Protein AF-A0A8H7VA69-F1 (afdb_monomer_lite)

Organism: NCBI:txid64648

pLDDT: mean 74.56, std 23.2, range [22.09, 97.62]

Radius of gyration: 21.51 Å; chains: 1; bounding box: 48×47×59 Å

Structure (mmCIF, N/CA/C/O backbone):
data_AF-A0A8H7VA69-F1
#
_entry.id   AF-A0A8H7VA69-F1
#
loop_
_atom_site.group_PDB
_atom_site.id
_atom_site.type_symbol
_atom_site.label_atom_id
_atom_site.label_alt_id
_atom_site.label_comp_id
_atom_site.label_asym_id
_atom_site.label_entity_id
_atom_site.label_seq_id
_atom_site.pdbx_PDB_ins_code
_atom_site.Cartn_x
_atom_site.Cartn_y
_atom_site.Cartn_z
_atom_site.occupancy
_atom_site.B_iso_or_equiv
_atom_site.auth_seq_id
_atom_site.auth_comp_id
_atom_site.auth_asym_id
_atom_site.auth_atom_id
_atom_site.pdbx_PDB_model_num
ATOM 1 N N . MET A 1 1 ? 12.636 18.489 -2.244 1.00 35.75 1 MET A N 1
ATOM 2 C CA . MET A 1 1 ? 11.435 18.017 -1.530 1.00 35.75 1 MET A CA 1
ATOM 3 C C . MET A 1 1 ? 11.942 17.249 -0.324 1.00 35.75 1 MET A C 1
ATOM 5 O O . MET A 1 1 ? 12.710 16.315 -0.514 1.00 35.75 1 MET A O 1
ATOM 9 N N . GLN A 1 2 ? 11.686 17.744 0.883 1.00 32.19 2 GLN A N 1
ATOM 10 C CA . GLN A 1 2 ? 12.145 17.130 2.131 1.00 32.19 2 GLN A CA 1
ATOM 11 C C . GLN A 1 2 ? 10.937 16.390 2.712 1.00 32.19 2 GLN A C 1
ATOM 13 O O . GLN A 1 2 ?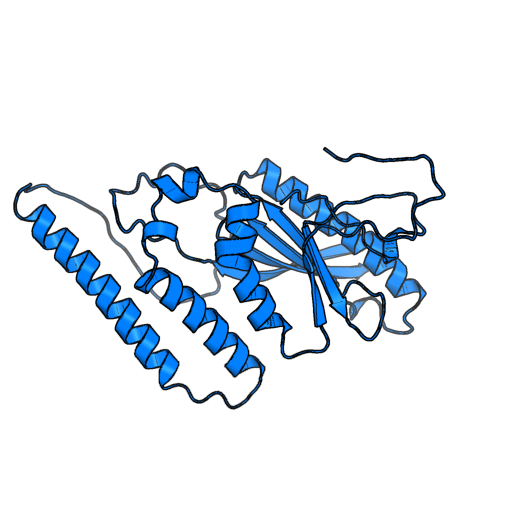 9.896 17.010 2.868 1.00 32.19 2 GLN A O 1
ATOM 18 N N . MET A 1 3 ? 11.049 15.079 2.924 1.00 42.88 3 MET A N 1
ATOM 19 C CA . MET A 1 3 ? 9.941 14.220 3.365 1.00 42.88 3 MET A CA 1
ATOM 20 C C . MET A 1 3 ? 10.167 13.838 4.834 1.00 42.88 3 MET A C 1
ATOM 22 O O . MET A 1 3 ? 11.178 13.208 5.156 1.00 42.88 3 MET A O 1
ATOM 26 N N . GLY A 1 4 ? 9.270 14.243 5.736 1.00 47.62 4 GLY A N 1
ATOM 27 C CA . GLY A 1 4 ? 9.241 13.829 7.142 1.00 47.62 4 GLY A CA 1
ATOM 28 C C . GLY A 1 4 ? 8.107 12.833 7.420 1.00 47.62 4 GLY A C 1
ATOM 29 O O . GLY A 1 4 ? 7.079 12.850 6.762 1.00 47.62 4 GLY A O 1
ATOM 30 N N . GLY A 1 5 ? 8.268 11.934 8.398 1.00 44.31 5 GLY A N 1
ATOM 31 C CA . GLY A 1 5 ? 7.261 10.894 8.697 1.00 44.31 5 GLY A CA 1
ATOM 32 C C . GLY A 1 5 ? 5.973 11.387 9.394 1.00 44.31 5 GLY A C 1
ATOM 33 O O . GLY A 1 5 ? 6.012 12.383 10.116 1.00 44.31 5 GLY A O 1
ATOM 34 N N . THR A 1 6 ? 4.849 10.660 9.240 1.00 53.97 6 THR A N 1
ATOM 35 C CA . THR A 1 6 ? 3.507 11.034 9.779 1.00 53.97 6 THR A CA 1
ATOM 36 C C . THR A 1 6 ? 3.097 10.294 11.052 1.00 53.97 6 THR A C 1
ATOM 38 O O . THR A 1 6 ? 3.357 9.108 11.164 1.00 53.97 6 THR A O 1
ATOM 41 N N . VAL A 1 7 ? 2.378 10.927 11.988 1.00 64.12 7 VAL A N 1
ATOM 42 C CA . VAL A 1 7 ? 1.881 10.244 13.209 1.00 64.12 7 VAL A CA 1
ATOM 43 C C . VAL A 1 7 ? 0.381 9.929 13.106 1.00 64.12 7 VAL A C 1
ATOM 45 O O . VAL A 1 7 ? -0.379 10.833 12.778 1.00 64.12 7 VAL A O 1
ATOM 48 N N . PRO A 1 8 ? -0.085 8.692 13.372 1.00 61.75 8 PRO A N 1
ATOM 49 C CA . PRO A 1 8 ? -1.515 8.363 13.405 1.00 61.75 8 PRO A CA 1
ATOM 50 C C . PRO A 1 8 ? -2.305 9.153 14.463 1.00 61.75 8 PRO A C 1
ATOM 52 O O . PRO A 1 8 ? -1.872 9.271 15.612 1.00 61.75 8 PRO A O 1
ATOM 55 N N . ASN A 1 9 ? -3.512 9.621 14.120 1.00 67.44 9 ASN A N 1
ATOM 56 C CA . ASN A 1 9 ? -4.343 10.449 15.016 1.00 67.44 9 ASN A CA 1
ATOM 57 C C . ASN A 1 9 ? -4.737 9.695 16.288 1.00 67.44 9 ASN A C 1
ATOM 59 O O . ASN A 1 9 ? -4.784 10.261 17.382 1.00 67.44 9 ASN A O 1
ATOM 63 N N . SER A 1 10 ? -5.002 8.396 16.147 1.00 65.62 10 SER A N 1
ATOM 64 C CA . SER A 1 10 ? -5.418 7.525 17.245 1.00 65.62 10 SER A CA 1
ATOM 65 C C . SER A 1 10 ? -4.377 7.385 18.349 1.00 65.62 10 SER A C 1
ATOM 67 O O . SER A 1 10 ? -4.703 6.919 19.438 1.00 65.62 10 SER A O 1
ATOM 69 N N . LEU A 1 11 ? -3.125 7.740 18.055 1.00 66.00 11 LEU A N 1
ATOM 70 C CA . LEU A 1 11 ? -2.008 7.641 18.982 1.00 66.00 11 LEU A CA 1
ATOM 71 C C . LEU A 1 11 ? -1.731 8.948 19.709 1.00 66.00 11 LEU A C 1
ATOM 73 O O . LEU A 1 11 ? -0.900 8.942 20.602 1.00 66.00 11 LEU A O 1
ATOM 77 N N . SER A 1 12 ? -2.450 10.029 19.408 1.00 67.81 12 SER A N 1
ATOM 78 C CA . SER A 1 12 ? -2.280 11.322 20.085 1.00 67.81 12 SER A CA 1
ATOM 79 C C . SER A 1 12 ? -2.460 11.255 21.609 1.00 67.81 12 SER A C 1
ATOM 81 O O . SER A 1 12 ? -1.849 12.037 22.329 1.00 67.81 12 SER A O 1
ATOM 83 N N . SER A 1 13 ? -3.257 10.306 22.112 1.00 69.88 13 SER A N 1
ATOM 84 C CA . SER A 1 13 ? -3.468 10.079 23.551 1.00 69.88 13 SER A CA 1
ATOM 85 C C . SER A 1 13 ? -2.432 9.152 24.195 1.00 69.88 13 SER A C 1
ATOM 87 O O . SER A 1 13 ? -2.306 9.112 25.418 1.00 69.88 13 SER A O 1
ATOM 89 N N . SER A 1 14 ? -1.686 8.399 23.388 1.00 65.00 14 SER A N 1
ATOM 90 C CA . SER A 1 14 ? -0.533 7.629 23.842 1.00 65.00 14 SER A CA 1
ATOM 91 C C . SER A 1 14 ? 0.712 8.495 23.676 1.00 65.00 14 SER A C 1
ATOM 93 O O . SER A 1 14 ? 0.865 9.151 22.657 1.00 65.00 14 SER A O 1
ATOM 95 N N . ASN A 1 15 ? 1.663 8.484 24.607 1.00 73.50 15 ASN A N 1
ATOM 96 C CA . ASN A 1 15 ? 2.951 9.179 24.415 1.00 73.50 15 ASN A CA 1
ATOM 97 C C . ASN A 1 15 ? 3.840 8.510 23.332 1.00 73.50 15 ASN A C 1
ATOM 99 O O . ASN A 1 15 ? 5.063 8.524 23.421 1.00 73.50 15 ASN A O 1
ATOM 103 N N . ILE A 1 16 ? 3.232 7.861 22.337 1.00 75.50 16 ILE A N 1
ATOM 104 C CA . ILE A 1 16 ? 3.870 7.103 21.271 1.00 75.50 16 ILE A CA 1
ATOM 105 C C . ILE A 1 16 ? 3.774 7.940 20.000 1.00 75.50 16 ILE A C 1
ATOM 107 O O . ILE A 1 16 ? 2.724 8.023 19.366 1.00 75.50 16 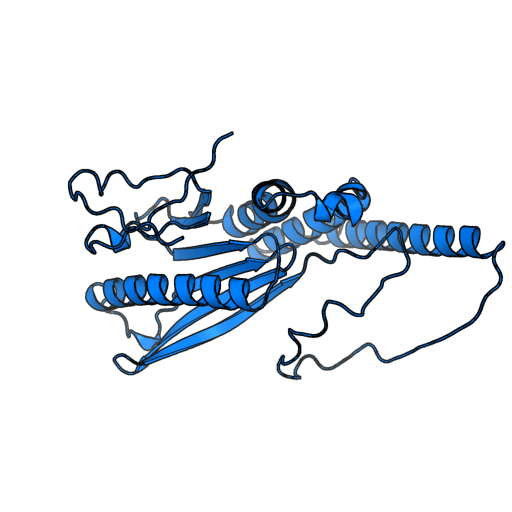ILE A O 1
ATOM 111 N N . GLN A 1 17 ? 4.894 8.540 19.615 1.00 73.81 17 GLN A N 1
ATOM 112 C CA . GLN A 1 17 ? 5.046 9.171 18.310 1.00 73.81 17 GLN A CA 1
ATOM 113 C C . GLN A 1 17 ? 5.620 8.133 17.351 1.00 73.81 17 GLN A C 1
ATOM 115 O O . GLN A 1 17 ? 6.796 7.791 17.424 1.00 73.81 17 GLN A O 1
ATOM 120 N N . ALA A 1 18 ? 4.783 7.600 16.468 1.00 77.75 18 ALA A N 1
ATOM 121 C CA . ALA A 1 18 ? 5.219 6.644 15.462 1.00 77.75 18 ALA A CA 1
ATOM 122 C C . ALA A 1 18 ? 5.025 7.230 14.074 1.00 77.75 18 ALA A C 1
ATOM 124 O O . ALA A 1 18 ? 3.916 7.620 13.727 1.00 77.75 18 ALA A O 1
ATOM 125 N N . LYS A 1 19 ? 6.112 7.295 13.306 1.00 82.25 19 LYS A N 1
ATOM 126 C CA . LYS A 1 19 ? 6.129 7.831 11.946 1.00 82.25 19 LYS A CA 1
ATOM 127 C C . LYS A 1 19 ? 5.728 6.759 10.935 1.00 82.25 19 LYS A C 1
ATOM 129 O O . LYS A 1 19 ? 6.372 5.721 10.924 1.00 82.25 19 LYS A O 1
ATOM 134 N N . MET A 1 20 ? 4.740 7.034 10.091 1.00 85.00 20 MET A N 1
ATOM 135 C CA . MET A 1 20 ? 4.275 6.196 8.985 1.00 85.00 20 MET A CA 1
ATOM 136 C C . MET A 1 20 ? 4.583 6.864 7.642 1.00 85.00 20 MET A C 1
ATOM 138 O O . MET A 1 20 ? 4.563 8.099 7.548 1.00 85.00 20 MET A O 1
ATOM 142 N N . ASP A 1 21 ? 4.802 6.053 6.606 1.00 88.69 21 ASP A N 1
ATOM 143 C CA . ASP A 1 21 ? 5.070 6.526 5.241 1.00 88.69 21 ASP A CA 1
ATOM 144 C C . ASP A 1 21 ? 3.811 6.952 4.488 1.00 88.69 21 ASP A C 1
ATOM 146 O O . ASP A 1 21 ? 3.816 7.942 3.755 1.00 88.69 21 ASP A O 1
ATOM 150 N N . LEU A 1 22 ? 2.726 6.200 4.672 1.00 90.50 22 LEU A N 1
ATOM 151 C CA . LEU A 1 22 ? 1.428 6.497 4.081 1.00 90.50 22 LEU A CA 1
ATOM 152 C C . LEU A 1 22 ? 0.319 6.143 5.074 1.00 90.50 22 LEU A C 1
ATOM 154 O O . LEU A 1 22 ? 0.257 5.030 5.610 1.00 90.50 22 LEU A O 1
ATOM 158 N N . ARG A 1 23 ? -0.584 7.101 5.286 1.00 89.00 23 ARG A N 1
ATOM 159 C CA . ARG A 1 23 ? -1.832 6.908 6.027 1.00 89.00 23 ARG A CA 1
ATOM 160 C C . ARG A 1 23 ? -3.007 6.937 5.064 1.00 89.00 23 ARG A C 1
ATOM 162 O O . ARG A 1 23 ? -3.081 7.800 4.192 1.00 89.00 23 ARG A O 1
ATOM 169 N N . ILE A 1 24 ? -3.930 6.005 5.257 1.00 90.25 24 ILE A N 1
ATOM 170 C CA . ILE A 1 24 ? -5.184 5.943 4.509 1.00 90.25 24 ILE A CA 1
ATOM 171 C C . ILE A 1 24 ? -6.289 6.382 5.460 1.00 90.25 24 ILE A C 1
ATOM 173 O O . ILE A 1 24 ? -6.537 5.726 6.469 1.00 90.25 24 ILE A O 1
ATOM 177 N N . THR A 1 25 ? -6.918 7.511 5.160 1.00 90.69 25 THR A N 1
ATOM 178 C CA . THR A 1 25 ? -7.917 8.177 6.011 1.00 90.69 25 THR A CA 1
ATOM 179 C C . THR A 1 25 ? -9.228 8.352 5.249 1.00 90.69 25 THR A C 1
ATOM 181 O O . THR A 1 25 ? -9.290 8.026 4.071 1.00 90.69 25 THR A O 1
ATOM 184 N N . THR A 1 26 ? -10.292 8.837 5.890 1.00 87.19 26 THR A N 1
ATOM 185 C CA . THR A 1 26 ? -11.487 9.334 5.179 1.00 87.19 26 THR A CA 1
ATOM 186 C C . THR A 1 26 ? -11.630 10.819 5.425 1.00 87.19 26 THR A C 1
ATOM 188 O O . THR A 1 26 ? -11.307 11.317 6.502 1.00 87.19 26 THR A O 1
ATOM 191 N N . SER A 1 27 ? -12.191 11.512 4.446 1.00 83.75 27 SER A N 1
ATOM 192 C CA . SER A 1 27 ? -12.607 12.902 4.587 1.00 83.75 27 SER A CA 1
ATOM 193 C C . SER A 1 27 ? -13.732 13.092 5.617 1.00 83.75 27 SER A C 1
ATOM 195 O O . SER A 1 27 ? -13.914 14.189 6.139 1.00 83.75 27 SER A O 1
ATOM 197 N N . THR A 1 28 ? -14.475 12.030 5.953 1.00 85.62 28 THR A N 1
ATOM 198 C CA . THR A 1 28 ? -15.643 12.096 6.854 1.00 85.62 28 THR A CA 1
ATOM 199 C C . THR A 1 28 ? -15.310 11.992 8.341 1.00 85.62 28 THR A C 1
ATOM 201 O O . THR A 1 28 ? -16.116 12.383 9.184 1.00 85.62 28 THR A O 1
ATOM 204 N N . ALA A 1 29 ? -14.140 11.461 8.688 1.00 80.44 29 ALA A N 1
ATOM 205 C CA . ALA A 1 29 ? -13.748 11.184 10.061 1.00 80.44 29 ALA A CA 1
ATOM 206 C C . ALA A 1 29 ? -12.219 11.176 10.187 1.00 80.44 29 ALA A C 1
ATOM 208 O O . ALA A 1 29 ? -11.539 10.623 9.324 1.00 80.44 29 ALA A O 1
ATOM 209 N N . PRO A 1 30 ? -11.653 11.693 11.293 1.00 76.25 30 PRO A N 1
ATOM 210 C CA . PRO A 1 30 ? -10.207 11.736 11.523 1.00 76.25 30 PRO A CA 1
ATOM 211 C C . PRO A 1 30 ? -9.637 10.361 11.928 1.00 76.25 30 PRO A C 1
ATOM 213 O O . PRO A 1 30 ? -8.830 10.266 12.854 1.00 76.25 30 PRO A O 1
ATOM 216 N N . ILE A 1 31 ? -10.084 9.296 11.263 1.00 82.19 31 ILE A N 1
ATOM 217 C CA . ILE A 1 31 ? -9.788 7.897 11.556 1.00 82.19 31 ILE A CA 1
ATOM 218 C C . ILE A 1 31 ? -8.857 7.333 10.475 1.00 82.19 31 ILE A C 1
ATOM 220 O O . ILE A 1 31 ? -9.108 7.474 9.280 1.00 82.19 31 ILE A O 1
ATOM 224 N N . ASP A 1 32 ? -7.794 6.659 10.915 1.00 85.12 32 ASP A N 1
ATOM 225 C CA . ASP A 1 32 ? -6.831 5.977 10.046 1.00 85.12 32 ASP A CA 1
ATOM 226 C C . ASP A 1 32 ? -7.316 4.562 9.676 1.00 85.12 32 ASP A C 1
ATOM 228 O O . ASP A 1 32 ? -7.224 3.638 10.480 1.00 85.12 32 ASP A O 1
ATOM 232 N N . PHE A 1 33 ? -7.815 4.329 8.464 1.00 87.81 33 PHE A N 1
ATOM 233 C CA . PHE A 1 33 ? -8.222 2.975 8.063 1.00 87.81 33 PHE A CA 1
ATOM 234 C C . PHE A 1 33 ? -7.051 2.020 7.982 1.00 87.81 33 PHE A C 1
ATOM 236 O O . PHE A 1 33 ? -7.153 0.899 8.470 1.00 87.81 33 PHE A O 1
ATOM 243 N N . ALA A 1 34 ? -5.962 2.458 7.355 1.00 91.06 34 ALA A N 1
ATOM 244 C CA . ALA A 1 34 ? -4.808 1.616 7.109 1.00 91.06 34 ALA A CA 1
ATOM 245 C C . ALA A 1 34 ? -3.510 2.352 7.411 1.00 91.06 34 ALA A C 1
ATOM 247 O O . ALA A 1 34 ? -3.383 3.566 7.226 1.00 91.06 34 ALA A O 1
ATOM 248 N N . MET A 1 35 ? -2.535 1.560 7.832 1.00 89.81 35 MET A N 1
ATOM 249 C CA . MET A 1 35 ? -1.165 1.982 8.067 1.00 89.81 35 MET A CA 1
ATOM 250 C C . MET A 1 35 ? -0.274 1.322 7.025 1.00 89.81 35 MET A C 1
ATOM 252 O O . MET A 1 35 ? -0.415 0.122 6.765 1.00 89.81 35 MET A O 1
ATOM 256 N N . THR A 1 36 ? 0.630 2.106 6.442 1.00 93.50 36 THR A N 1
ATOM 257 C CA . THR A 1 36 ? 1.539 1.627 5.402 1.00 93.50 36 THR A CA 1
ATOM 258 C C . THR A 1 36 ? 2.985 1.950 5.746 1.00 93.50 36 THR A C 1
ATOM 260 O O . THR A 1 36 ? 3.293 3.097 6.072 1.00 93.50 36 THR A O 1
ATOM 263 N N . GLU A 1 37 ? 3.859 0.951 5.642 1.00 93.88 37 GLU A N 1
ATOM 264 C CA . GLU A 1 37 ? 5.315 1.127 5.697 1.00 93.88 37 GLU A CA 1
ATOM 265 C C . GLU A 1 37 ? 5.928 0.829 4.338 1.00 93.88 37 GLU A C 1
ATOM 267 O O . GLU A 1 37 ? 5.479 -0.068 3.610 1.00 93.88 37 GLU A O 1
ATOM 272 N N . PHE A 1 38 ? 6.978 1.577 4.036 1.00 93.69 38 PHE A N 1
ATOM 273 C CA . PHE A 1 38 ? 7.748 1.465 2.825 1.00 93.69 38 PHE A CA 1
ATOM 274 C C . PHE A 1 38 ? 9.196 1.113 3.164 1.00 93.69 38 PHE A C 1
ATOM 276 O O . PHE A 1 38 ? 9.795 1.645 4.091 1.00 93.69 38 PHE A O 1
ATOM 283 N N . ALA A 1 39 ? 9.788 0.240 2.362 1.00 91.94 39 ALA A N 1
ATOM 284 C CA . ALA A 1 39 ? 11.223 0.062 2.318 1.00 91.94 39 ALA A CA 1
ATOM 285 C C . ALA A 1 39 ? 11.678 -0.064 0.870 1.00 91.94 39 ALA A C 1
ATOM 287 O O . ALA A 1 39 ? 11.027 -0.699 0.039 1.00 91.94 39 ALA A O 1
ATOM 288 N N . LYS A 1 40 ? 12.847 0.494 0.565 1.00 90.75 40 LYS A N 1
ATOM 289 C CA . LYS A 1 40 ? 13.495 0.299 -0.737 1.00 90.75 40 LYS A CA 1
ATOM 290 C C . LYS A 1 40 ? 13.866 -1.171 -0.979 1.00 90.75 40 LYS A C 1
ATOM 292 O O . LYS A 1 40 ? 13.666 -1.689 -2.074 1.00 90.75 40 LYS A O 1
ATOM 297 N N . GLU A 1 41 ? 14.452 -1.825 0.024 1.00 84.94 41 GLU A N 1
ATOM 298 C CA . GLU A 1 41 ? 15.072 -3.146 -0.114 1.00 84.94 41 GLU A CA 1
ATOM 299 C C . GLU A 1 41 ? 14.415 -4.182 0.793 1.00 84.94 41 GLU A C 1
ATOM 301 O O . GLU A 1 41 ? 14.237 -3.965 1.992 1.00 84.94 41 GLU A O 1
ATOM 306 N N . CYS A 1 42 ? 14.117 -5.351 0.224 1.00 85.31 42 CYS A N 1
ATOM 307 C CA . CYS A 1 42 ? 13.580 -6.490 0.956 1.00 85.31 42 CYS A CA 1
ATOM 308 C C . CYS A 1 42 ? 14.709 -7.280 1.634 1.00 85.31 42 CYS A C 1
ATOM 310 O O . CYS A 1 42 ? 15.119 -8.339 1.164 1.00 85.31 42 CYS A O 1
ATOM 312 N N . THR A 1 43 ? 15.238 -6.756 2.742 1.00 89.25 43 THR A N 1
ATOM 313 C CA . THR A 1 43 ? 16.023 -7.584 3.669 1.00 89.25 43 THR A CA 1
ATOM 314 C C . THR A 1 43 ? 15.086 -8.231 4.682 1.00 89.25 43 THR A C 1
ATOM 316 O O . THR A 1 43 ? 14.096 -7.621 5.087 1.00 89.25 43 THR A O 1
ATOM 319 N N . ALA A 1 44 ? 15.397 -9.449 5.134 1.00 90.25 44 ALA A N 1
ATOM 320 C CA . ALA A 1 44 ? 14.576 -10.131 6.136 1.00 90.25 44 ALA A CA 1
ATOM 321 C C . ALA A 1 44 ? 14.434 -9.290 7.417 1.00 90.25 44 ALA A C 1
ATOM 323 O O . ALA A 1 44 ? 13.330 -9.128 7.929 1.00 90.25 44 ALA A O 1
ATOM 324 N N . SER A 1 45 ? 15.534 -8.693 7.894 1.00 91.69 45 SER A N 1
ATOM 325 C CA . SER A 1 45 ? 15.526 -7.836 9.086 1.00 91.69 45 SER A CA 1
ATOM 326 C C . SER A 1 45 ? 14.582 -6.640 8.923 1.00 91.69 45 SER A C 1
ATOM 328 O O . SER A 1 45 ? 13.664 -6.473 9.724 1.00 91.69 45 SER A O 1
ATOM 330 N N . LYS A 1 46 ? 14.733 -5.864 7.838 1.00 89.94 46 LYS A N 1
ATOM 331 C CA . LYS A 1 46 ? 13.872 -4.703 7.560 1.00 89.94 46 LYS A CA 1
ATOM 332 C C . LYS A 1 46 ? 12.410 -5.118 7.392 1.00 89.94 46 LYS A C 1
ATOM 334 O O . LYS A 1 46 ? 11.535 -4.514 8.000 1.00 89.94 46 LYS A O 1
ATOM 339 N N . TYR A 1 47 ? 12.156 -6.212 6.668 1.00 91.75 47 TYR A N 1
ATOM 340 C CA . TYR A 1 47 ? 10.817 -6.774 6.508 1.00 91.75 47 TYR A CA 1
ATOM 341 C C . TYR A 1 47 ? 10.148 -7.063 7.859 1.00 91.75 47 TYR A C 1
ATOM 343 O O . TYR A 1 47 ? 9.009 -6.653 8.085 1.00 91.75 47 TYR A O 1
ATOM 351 N N . TYR A 1 48 ? 10.831 -7.757 8.773 1.00 94.19 48 TYR A N 1
ATOM 352 C CA . TYR A 1 48 ? 10.249 -8.097 10.071 1.00 94.19 48 TYR A CA 1
ATOM 353 C C . TYR A 1 48 ? 10.111 -6.886 10.994 1.00 94.19 48 TYR A C 1
ATOM 355 O O . TYR A 1 48 ? 9.111 -6.808 11.706 1.00 94.19 48 TYR A O 1
ATOM 363 N N . LEU A 1 49 ? 11.054 -5.941 10.967 1.00 93.06 49 LEU A N 1
ATOM 364 C CA . LEU A 1 49 ? 10.980 -4.714 11.764 1.00 93.06 49 LEU A CA 1
ATOM 365 C C . LEU A 1 49 ? 9.810 -3.824 11.333 1.00 93.06 49 LEU A C 1
ATOM 367 O O . LEU A 1 49 ? 8.993 -3.448 12.174 1.00 93.06 49 LEU A O 1
ATOM 371 N N . ASP A 1 50 ? 9.655 -3.572 10.034 1.00 93.00 50 ASP A N 1
ATOM 372 C CA . ASP A 1 50 ? 8.556 -2.747 9.515 1.00 93.00 50 ASP A CA 1
ATOM 373 C C . ASP A 1 50 ? 7.203 -3.430 9.734 1.00 93.00 50 ASP A C 1
ATOM 375 O O . ASP A 1 50 ? 6.224 -2.804 10.146 1.00 93.00 50 ASP A O 1
ATOM 379 N N . LYS A 1 51 ? 7.152 -4.755 9.558 1.00 95.12 51 LYS A N 1
ATOM 380 C CA . LYS A 1 51 ? 5.956 -5.542 9.867 1.00 95.12 51 LYS A CA 1
ATOM 381 C C . LYS A 1 51 ? 5.613 -5.490 11.354 1.00 95.12 51 LYS A C 1
ATOM 383 O O . LYS A 1 51 ? 4.444 -5.334 11.699 1.00 95.12 51 LYS A O 1
ATOM 388 N N . LEU A 1 52 ? 6.600 -5.612 12.242 1.00 95.06 52 LEU A N 1
ATOM 389 C CA . LEU A 1 52 ? 6.393 -5.504 13.686 1.00 95.06 52 LEU A CA 1
ATOM 390 C C . LEU A 1 52 ? 5.854 -4.118 14.051 1.00 95.06 52 LEU A C 1
ATOM 392 O O . LEU A 1 52 ? 4.868 -4.028 14.784 1.00 95.06 52 LEU A O 1
ATOM 396 N N . LYS A 1 53 ? 6.440 -3.056 13.493 1.00 92.31 53 LYS A N 1
ATOM 397 C CA . LYS A 1 53 ? 5.975 -1.676 13.658 1.00 92.31 53 LYS A CA 1
ATOM 398 C C . LYS A 1 53 ? 4.511 -1.528 13.230 1.00 92.31 53 LYS A C 1
ATOM 400 O O . LYS A 1 53 ? 3.688 -1.118 14.049 1.00 92.31 53 LYS A O 1
ATOM 405 N N . LEU A 1 54 ? 4.150 -1.969 12.020 1.00 93.56 54 LEU A N 1
ATOM 406 C CA . LEU A 1 54 ? 2.762 -1.972 11.529 1.00 93.56 54 LEU A CA 1
ATOM 407 C C . LEU A 1 54 ? 1.798 -2.690 12.481 1.00 93.56 54 LEU A C 1
ATOM 409 O O . LEU A 1 54 ? 0.716 -2.182 12.787 1.00 93.56 54 LEU A O 1
ATOM 413 N N . VAL A 1 55 ? 2.192 -3.869 12.968 1.00 95.69 55 VAL A N 1
ATOM 414 C CA . VAL A 1 55 ? 1.376 -4.694 13.868 1.00 95.69 55 VAL A CA 1
ATOM 415 C C . VAL A 1 55 ? 1.173 -4.021 15.220 1.00 95.69 55 VAL A C 1
ATOM 417 O O . VAL A 1 55 ? 0.053 -4.016 15.731 1.00 95.69 55 VAL A O 1
ATOM 420 N N . LEU A 1 56 ? 2.224 -3.445 15.807 1.00 93.88 56 LEU A N 1
ATOM 421 C CA . LE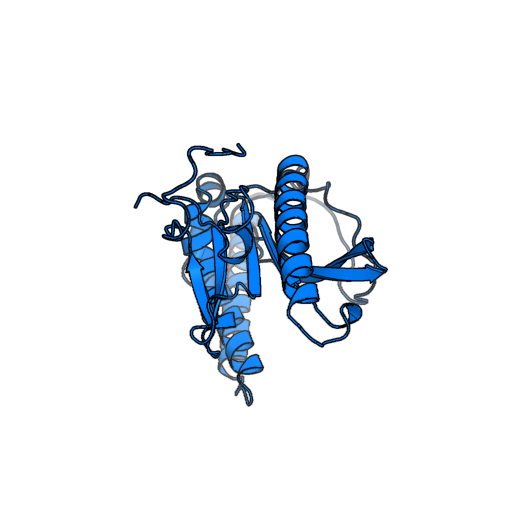U A 1 56 ? 2.138 -2.763 17.099 1.00 93.88 56 LEU A CA 1
ATOM 422 C C . LEU A 1 56 ? 1.219 -1.542 17.023 1.00 93.88 56 LEU A C 1
ATOM 424 O O . LEU A 1 56 ? 0.334 -1.390 17.867 1.00 93.88 56 LEU A O 1
ATOM 428 N N . LEU A 1 57 ? 1.370 -0.716 15.989 1.00 90.69 57 LEU A N 1
ATOM 429 C CA . LEU A 1 57 ? 0.553 0.486 15.810 1.00 90.69 57 LEU A CA 1
ATOM 430 C C . LEU A 1 57 ? -0.905 0.143 15.523 1.00 90.69 57 LEU A C 1
ATOM 432 O O . LEU A 1 57 ? -1.816 0.719 16.117 1.00 90.69 57 LEU A O 1
ATOM 436 N N . SER A 1 58 ? -1.139 -0.880 14.712 1.00 91.81 58 SER A N 1
ATOM 437 C CA . SER A 1 58 ? -2.494 -1.333 14.407 1.00 91.81 58 SER A CA 1
ATOM 438 C C . SER A 1 58 ? -3.162 -2.024 15.583 1.00 91.81 58 SER A C 1
ATOM 440 O O . SER A 1 58 ? -4.370 -1.901 15.762 1.00 91.81 58 SER A O 1
ATOM 442 N N . LYS A 1 59 ? -2.395 -2.698 16.446 1.00 94.06 59 LYS A N 1
ATOM 443 C CA . LYS A 1 59 ? -2.897 -3.219 17.720 1.00 94.06 59 LYS A CA 1
ATOM 444 C C . LYS A 1 59 ? -3.340 -2.081 18.632 1.00 94.06 59 LYS A C 1
ATOM 446 O O . LYS A 1 59 ? -4.395 -2.190 19.257 1.00 94.06 59 LYS A O 1
ATOM 451 N N . LEU A 1 60 ? -2.554 -1.010 18.741 1.00 90.88 60 LEU A N 1
ATOM 452 C CA . LEU A 1 60 ? -2.952 0.175 19.506 1.00 90.88 60 LEU A CA 1
ATOM 453 C C . LEU A 1 60 ? -4.235 0.781 18.925 1.00 90.88 60 LEU A C 1
ATOM 455 O O . LEU A 1 60 ? -5.170 1.055 19.679 1.00 90.88 60 LEU A O 1
ATOM 459 N N . HIS A 1 61 ? -4.322 0.883 17.595 1.00 88.00 61 HIS A N 1
ATOM 460 C CA . HIS A 1 61 ? -5.500 1.429 16.933 1.00 88.00 61 HIS A CA 1
ATOM 461 C C . HIS A 1 61 ? -6.756 0.575 17.157 1.00 88.00 61 HIS A C 1
ATOM 463 O O . HIS A 1 61 ? -7.782 1.080 17.610 1.00 88.00 61 HIS A O 1
ATOM 469 N N . LEU A 1 62 ? -6.644 -0.739 16.952 1.00 91.44 62 LEU A N 1
ATOM 470 C CA . LEU A 1 62 ? -7.709 -1.711 17.189 1.00 91.44 62 LEU A CA 1
ATOM 471 C C . LEU A 1 62 ? -8.212 -1.667 18.636 1.00 91.44 62 LEU A C 1
ATOM 473 O O . LEU A 1 62 ? -9.415 -1.682 18.870 1.00 91.44 62 LEU A O 1
ATOM 477 N N . ASN A 1 63 ? -7.309 -1.574 19.615 1.00 91.56 63 ASN A N 1
ATOM 478 C CA . ASN A 1 63 ? -7.699 -1.460 21.023 1.00 91.56 63 ASN A CA 1
ATOM 479 C C . ASN A 1 63 ? -8.448 -0.167 21.333 1.00 91.56 63 ASN A C 1
ATOM 481 O O . ASN A 1 63 ? -9.327 -0.171 22.193 1.00 91.56 63 ASN A O 1
ATOM 485 N N . SER A 1 64 ? -8.091 0.931 20.666 1.00 87.88 64 SER A N 1
ATOM 486 C CA . SER A 1 64 ? -8.848 2.176 20.760 1.00 87.88 64 SER A CA 1
ATOM 487 C C . SER A 1 64 ? -10.259 1.974 20.199 1.00 87.88 64 SER A C 1
ATOM 489 O O . SER A 1 64 ? -11.244 2.199 20.897 1.00 87.88 64 SER A O 1
ATOM 491 N N . TRP A 1 65 ? -10.378 1.414 18.992 1.00 87.50 65 TRP A N 1
ATOM 492 C CA . TRP A 1 65 ? -11.669 1.181 18.339 1.00 87.50 65 TRP A CA 1
ATOM 493 C C . TRP A 1 65 ? -12.587 0.244 19.108 1.00 87.50 65 TRP A C 1
ATOM 495 O O . TRP A 1 65 ? -13.762 0.548 19.263 1.00 87.50 65 TRP A O 1
ATOM 505 N N . VAL A 1 66 ? -12.065 -0.862 19.635 1.00 90.69 66 VAL A N 1
ATOM 506 C CA . VAL A 1 66 ? -12.854 -1.835 20.407 1.00 90.69 66 VAL A CA 1
ATOM 507 C C . VAL A 1 66 ? -13.524 -1.197 21.629 1.00 90.69 66 VAL A C 1
ATOM 509 O O . VAL A 1 66 ? -14.588 -1.646 22.040 1.00 90.69 66 VAL A O 1
ATOM 512 N N . LYS A 1 67 ? -12.945 -0.135 22.204 1.00 89.25 67 LYS A N 1
ATOM 513 C CA . LYS A 1 67 ? -13.564 0.596 23.322 1.00 89.25 67 LYS A CA 1
ATOM 514 C C . LYS A 1 67 ? -14.709 1.507 22.880 1.00 89.25 67 LYS A C 1
ATOM 516 O O . LYS A 1 67 ? -15.608 1.767 23.673 1.00 89.25 67 LYS A O 1
ATOM 521 N N . HIS A 1 68 ? -14.654 2.022 21.653 1.00 86.62 68 HIS A N 1
ATOM 522 C CA . HIS A 1 68 ? -15.590 3.030 21.148 1.00 86.62 68 HIS A CA 1
ATOM 523 C C . HIS A 1 68 ? -16.696 2.441 20.265 1.00 86.62 68 HIS A C 1
ATOM 525 O O . HIS A 1 68 ? -17.805 2.972 20.222 1.00 86.62 68 HIS A O 1
ATOM 531 N N . LEU A 1 69 ? -16.418 1.340 19.570 1.00 85.62 69 LEU A N 1
ATOM 532 C CA . LEU A 1 69 ? -17.365 0.675 18.688 1.00 85.62 69 LEU A CA 1
ATOM 533 C C . LEU A 1 69 ? -18.200 -0.334 19.482 1.00 85.62 69 LEU A C 1
ATOM 535 O O . LEU A 1 69 ? -17.667 -1.227 20.129 1.00 85.62 69 LEU A O 1
ATOM 539 N N . LYS A 1 70 ? -19.529 -0.255 19.355 1.00 89.06 70 LYS A N 1
ATOM 540 C CA . LYS A 1 70 ? -20.476 -1.250 19.907 1.00 89.06 70 LYS A CA 1
ATOM 541 C C . LYS A 1 70 ? -20.528 -2.560 19.099 1.00 89.06 70 LYS A C 1
ATOM 543 O O . LYS A 1 70 ? -21.458 -3.344 19.252 1.00 89.06 70 LYS A O 1
ATOM 548 N N . SER A 1 71 ? -19.580 -2.763 18.187 1.00 89.25 71 SER A N 1
ATOM 549 C CA . SER A 1 71 ? -19.520 -3.939 17.313 1.00 89.25 71 SER A CA 1
ATOM 550 C C . SER A 1 71 ? -18.764 -5.080 17.986 1.00 89.25 71 SER A C 1
ATOM 552 O O . SER A 1 71 ? -17.913 -4.833 18.839 1.00 89.25 71 SER A O 1
ATOM 554 N N . ASP A 1 72 ? -19.035 -6.323 17.576 1.00 92.56 72 ASP A N 1
ATOM 555 C CA . ASP A 1 72 ? -18.222 -7.469 17.996 1.00 92.56 72 ASP A CA 1
ATOM 556 C C . ASP A 1 72 ? -16.750 -7.224 17.602 1.00 92.56 72 ASP A C 1
ATOM 558 O O . ASP A 1 72 ? -16.448 -7.093 16.413 1.00 92.56 72 ASP A O 1
ATOM 562 N N . PRO A 1 73 ? -15.806 -7.188 18.559 1.00 90.38 73 PRO A N 1
ATOM 563 C CA . PRO A 1 73 ? -14.388 -6.988 18.275 1.00 90.38 73 PRO A CA 1
ATOM 564 C C . PRO A 1 73 ? -13.809 -7.955 17.233 1.00 90.38 73 PRO A C 1
ATOM 566 O O . PRO A 1 73 ? -12.836 -7.621 16.555 1.00 90.38 73 PRO A O 1
ATOM 569 N N . LYS A 1 74 ? -14.401 -9.148 17.085 1.00 91.12 74 LYS A N 1
ATOM 570 C CA . LYS A 1 74 ? -13.966 -10.165 16.119 1.00 91.12 74 LYS A CA 1
ATOM 571 C C . LYS A 1 74 ? -14.333 -9.846 14.676 1.00 91.12 74 LYS A C 1
ATOM 573 O O . LYS A 1 74 ? -13.801 -10.511 13.786 1.00 91.12 74 LYS A O 1
ATOM 578 N N . THR A 1 75 ? -15.209 -8.879 14.411 1.00 93.56 75 THR A N 1
ATOM 579 C CA . THR A 1 75 ? -15.549 -8.458 13.041 1.00 93.56 75 THR A CA 1
ATOM 580 C C . THR A 1 75 ? -14.643 -7.334 12.547 1.00 93.56 75 THR A C 1
ATOM 582 O O . THR A 1 75 ? -14.477 -7.170 11.341 1.00 93.56 75 THR A O 1
ATOM 585 N N . ILE A 1 76 ? -13.982 -6.616 13.459 1.00 93.00 76 ILE A N 1
ATOM 586 C CA . ILE A 1 76 ? -13.082 -5.517 13.115 1.00 93.00 76 ILE A CA 1
ATOM 587 C C . ILE A 1 76 ? -11.816 -6.072 12.444 1.00 93.00 76 ILE A C 1
ATOM 589 O O . ILE A 1 76 ? -11.212 -7.056 12.892 1.00 93.00 76 ILE A O 1
ATOM 593 N N . ARG A 1 77 ? -11.418 -5.439 11.339 1.00 94.75 77 ARG A N 1
ATOM 594 C CA . ARG A 1 77 ? -10.197 -5.726 10.579 1.00 94.75 77 ARG A CA 1
ATOM 595 C C . ARG A 1 77 ? -9.418 -4.428 10.441 1.00 94.75 77 ARG A C 1
ATOM 597 O O . ARG A 1 77 ? -9.967 -3.470 9.908 1.00 94.75 77 ARG A O 1
ATOM 604 N N . ILE A 1 78 ? -8.166 -4.400 10.898 1.00 94.56 78 ILE A N 1
ATOM 605 C CA . ILE A 1 78 ? -7.278 -3.257 10.645 1.00 94.56 78 ILE A CA 1
ATOM 606 C C . ILE A 1 78 ? -6.342 -3.616 9.491 1.00 94.56 78 ILE A C 1
ATOM 608 O O . ILE A 1 78 ? -5.458 -4.454 9.695 1.00 94.56 78 ILE A O 1
ATOM 612 N N . PRO A 1 79 ? -6.540 -3.063 8.285 1.00 95.50 79 PRO A N 1
ATOM 613 C CA . PRO A 1 79 ? -5.645 -3.302 7.164 1.00 95.50 79 PRO A CA 1
ATOM 614 C C . PRO A 1 79 ? -4.245 -2.728 7.425 1.00 95.50 79 PRO A C 1
ATOM 616 O O . PRO A 1 79 ? -4.082 -1.621 7.937 1.00 95.50 79 PRO A O 1
ATOM 619 N N . LEU A 1 80 ? -3.234 -3.507 7.046 1.00 94.94 80 LEU A N 1
ATOM 620 C CA . LEU A 1 80 ? -1.819 -3.140 7.059 1.00 94.94 80 LEU A CA 1
ATOM 621 C C . LEU A 1 80 ? -1.295 -3.295 5.643 1.00 94.94 80 LEU A C 1
ATOM 623 O O . LEU A 1 80 ? -1.598 -4.292 4.983 1.00 94.94 80 LEU A O 1
ATOM 627 N N . ILE A 1 81 ? -0.463 -2.366 5.205 1.00 95.62 81 ILE A N 1
ATOM 628 C CA . ILE A 1 81 ? 0.159 -2.447 3.892 1.00 95.62 81 ILE A CA 1
ATOM 629 C C . ILE A 1 81 ? 1.666 -2.347 4.078 1.00 95.62 81 ILE A C 1
ATOM 631 O O . ILE A 1 81 ? 2.170 -1.449 4.743 1.00 95.62 81 ILE A O 1
ATOM 635 N N . GLN A 1 82 ? 2.398 -3.307 3.533 1.00 95.81 82 GLN A N 1
ATOM 636 C CA . GLN A 1 82 ? 3.851 -3.320 3.610 1.00 95.81 82 GLN A CA 1
ATOM 637 C C . GLN A 1 82 ? 4.420 -3.365 2.206 1.00 95.81 82 GLN A C 1
ATOM 639 O O . GLN A 1 82 ? 4.153 -4.316 1.472 1.00 95.81 82 GLN A O 1
ATOM 644 N N . ILE A 1 83 ? 5.208 -2.357 1.853 1.00 94.88 83 ILE A N 1
ATOM 645 C CA . ILE A 1 83 ? 5.794 -2.231 0.525 1.00 94.88 83 ILE A CA 1
ATOM 646 C C . ILE A 1 83 ? 7.309 -2.346 0.632 1.00 94.88 83 ILE A C 1
ATOM 648 O O . ILE A 1 83 ? 7.940 -1.599 1.368 1.00 94.88 83 ILE A O 1
ATOM 652 N N . MET A 1 84 ? 7.890 -3.277 -0.117 1.00 93.25 84 MET A N 1
ATOM 653 C CA . MET A 1 84 ? 9.321 -3.557 -0.158 1.00 93.25 84 MET A CA 1
ATOM 654 C C . MET A 1 84 ? 9.782 -3.509 -1.621 1.00 93.25 84 MET A C 1
ATOM 656 O O . MET A 1 84 ? 9.699 -4.497 -2.351 1.00 93.25 84 MET A O 1
ATOM 660 N N . GLY A 1 85 ? 10.232 -2.344 -2.081 1.00 93.19 85 GLY A N 1
ATOM 661 C CA . GLY A 1 85 ? 10.605 -2.115 -3.475 1.00 93.19 85 GLY A CA 1
ATOM 662 C C . GLY A 1 85 ? 9.407 -2.274 -4.414 1.00 93.19 85 GLY A C 1
ATOM 663 O O . GLY A 1 85 ? 8.563 -1.386 -4.499 1.00 93.19 85 GLY A O 1
ATOM 664 N N . PHE A 1 86 ? 9.338 -3.400 -5.126 1.00 90.12 86 PHE A N 1
ATOM 665 C CA . PHE A 1 86 ? 8.259 -3.731 -6.066 1.00 90.12 86 PHE A CA 1
ATOM 666 C C . PHE A 1 86 ? 7.234 -4.740 -5.529 1.00 90.12 86 PHE A C 1
ATOM 668 O O . PHE A 1 86 ? 6.273 -5.070 -6.230 1.00 90.12 86 PHE A O 1
ATOM 675 N N . ASP A 1 87 ? 7.406 -5.181 -4.285 1.00 90.44 87 ASP A N 1
ATOM 676 C CA . ASP A 1 87 ? 6.479 -6.071 -3.598 1.00 90.44 87 ASP A CA 1
ATOM 677 C C . ASP A 1 87 ? 5.590 -5.276 -2.651 1.00 90.44 87 ASP A C 1
ATOM 679 O O . ASP A 1 87 ? 6.084 -4.577 -1.774 1.00 90.44 87 ASP A O 1
ATOM 683 N N . CYS A 1 88 ? 4.277 -5.417 -2.777 1.00 92.50 88 CYS A N 1
ATOM 684 C CA . CYS A 1 88 ? 3.315 -4.899 -1.814 1.00 92.50 88 CYS A CA 1
ATOM 685 C C . CYS A 1 88 ? 2.532 -6.058 -1.208 1.00 92.50 88 CYS A C 1
ATOM 687 O O . CYS A 1 88 ? 1.958 -6.889 -1.909 1.00 92.50 88 CYS A O 1
ATOM 689 N N . HIS A 1 89 ? 2.499 -6.119 0.116 1.00 93.56 89 HIS A N 1
ATOM 690 C CA . HIS A 1 89 ? 1.731 -7.085 0.877 1.00 93.56 89 HIS A CA 1
ATOM 691 C C . HIS A 1 89 ? 0.582 -6.386 1.584 1.00 93.56 89 HIS A C 1
ATOM 693 O O . HIS A 1 89 ? 0.800 -5.502 2.412 1.00 93.56 89 HIS A O 1
ATOM 699 N N . VAL A 1 90 ? -0.636 -6.844 1.303 1.00 93.62 90 VAL A N 1
ATOM 700 C CA . VAL A 1 90 ? -1.833 -6.414 2.019 1.00 93.62 90 VAL A CA 1
ATOM 701 C C . VAL A 1 90 ? -2.118 -7.442 3.100 1.00 93.62 90 VAL A C 1
ATOM 703 O O . VAL A 1 90 ? -2.320 -8.631 2.834 1.00 93.62 90 VAL A O 1
ATOM 706 N N . LEU A 1 91 ? -2.106 -6.983 4.341 1.00 96.44 91 LEU A N 1
ATOM 707 C CA . LEU A 1 91 ? -2.366 -7.774 5.531 1.00 96.44 91 LEU A CA 1
ATOM 708 C C . LEU A 1 91 ? -3.559 -7.170 6.272 1.00 96.44 91 LEU A C 1
ATOM 710 O O . LEU A 1 91 ? -3.966 -6.037 6.028 1.00 96.44 91 LEU A O 1
ATOM 714 N N . HIS A 1 92 ? -4.086 -7.899 7.243 1.00 96.31 92 HIS A N 1
ATOM 715 C CA . HIS A 1 92 ? -4.958 -7.315 8.255 1.00 96.31 92 HIS A CA 1
ATOM 716 C C . HIS A 1 92 ? -4.668 -7.892 9.639 1.00 96.31 92 HIS A C 1
ATOM 718 O O . HIS A 1 92 ? -4.293 -9.058 9.788 1.00 96.31 92 HIS A O 1
ATOM 724 N N . LEU A 1 93 ? -4.833 -7.051 10.655 1.00 96.94 93 LEU A N 1
ATOM 725 C CA . LEU A 1 93 ? -4.785 -7.436 12.056 1.00 96.94 93 LEU A CA 1
ATOM 726 C C . LEU A 1 93 ? -6.205 -7.676 12.567 1.00 96.94 93 LEU A C 1
ATOM 728 O O . LEU A 1 93 ? -7.099 -6.849 12.362 1.00 96.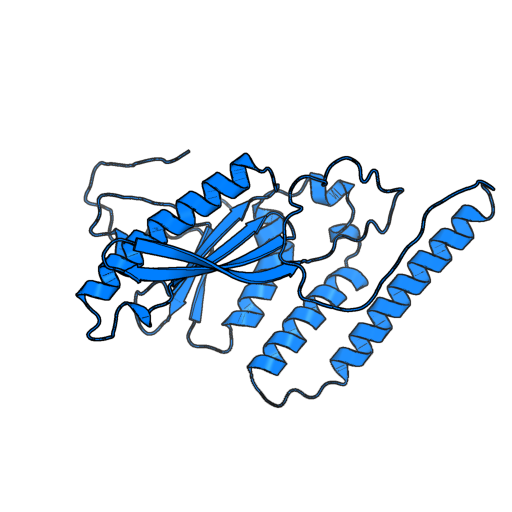94 93 LEU A O 1
ATOM 732 N N . VAL A 1 94 ? -6.396 -8.796 13.261 1.00 96.00 94 VAL A N 1
ATOM 733 C CA . VAL A 1 94 ? -7.694 -9.206 13.806 1.00 96.00 94 VAL A CA 1
ATOM 734 C C . VAL A 1 94 ? -7.572 -9.595 15.278 1.00 96.00 94 VAL A C 1
ATOM 736 O O . VAL A 1 94 ? -6.560 -10.172 15.685 1.00 96.00 94 VAL A O 1
ATOM 739 N N . LEU A 1 95 ? -8.600 -9.303 16.083 1.00 96.44 95 LEU A N 1
ATOM 740 C CA . LEU A 1 95 ? -8.709 -9.802 17.458 1.00 96.44 95 LEU A CA 1
ATOM 741 C C . LEU A 1 95 ? -9.429 -11.156 17.446 1.00 96.44 95 LEU A C 1
ATOM 743 O O . LEU A 1 95 ? -10.612 -11.225 17.125 1.00 96.44 95 LEU A O 1
ATOM 747 N N . ILE A 1 96 ? -8.731 -12.235 17.804 1.00 96.38 96 ILE A N 1
ATOM 748 C CA . ILE A 1 96 ? -9.312 -13.591 17.819 1.00 96.38 96 ILE A CA 1
ATOM 749 C C . ILE A 1 96 ? -9.935 -13.903 19.184 1.00 96.38 96 ILE A C 1
ATOM 751 O O . ILE A 1 96 ? -11.022 -14.480 19.275 1.00 96.38 96 ILE A O 1
ATOM 755 N N . LYS A 1 97 ? -9.253 -13.498 20.259 1.00 94.88 97 LYS A N 1
ATOM 756 C CA . LYS A 1 97 ? -9.695 -13.600 21.659 1.00 94.88 97 LYS A CA 1
ATOM 757 C C . LYS A 1 97 ? -9.227 -12.358 22.418 1.00 94.88 97 LYS A C 1
ATOM 759 O O . LYS A 1 97 ? -8.341 -11.661 21.920 1.00 94.88 97 LYS A O 1
ATOM 764 N N . PRO A 1 98 ? -9.756 -12.069 23.621 1.00 93.12 98 PRO A N 1
ATOM 765 C CA . PRO A 1 98 ? -9.237 -10.982 24.442 1.00 93.12 98 PRO A CA 1
ATOM 766 C C . PRO A 1 98 ? -7.707 -11.040 24.540 1.00 93.12 98 PRO A C 1
ATOM 768 O O . PRO A 1 98 ? -7.142 -12.050 24.950 1.00 93.12 98 PRO A O 1
ATOM 771 N N . ARG A 1 99 ? -7.046 -9.951 24.124 1.00 92.56 99 ARG A N 1
ATOM 772 C CA . ARG A 1 99 ? -5.578 -9.790 24.082 1.00 92.56 99 ARG A CA 1
ATOM 773 C C . ARG A 1 99 ? -4.816 -10.711 23.112 1.00 92.56 99 ARG A C 1
ATOM 775 O O . ARG A 1 99 ? -3.593 -10.609 23.059 1.00 92.56 99 ARG A O 1
ATOM 782 N N . GLN A 1 100 ? -5.496 -11.535 22.316 1.00 96.56 100 GLN A N 1
ATOM 783 C CA . GLN A 1 100 ? -4.881 -12.405 21.315 1.00 96.56 100 GLN A CA 1
ATOM 784 C C . GLN A 1 100 ? -5.192 -11.908 19.902 1.00 96.56 100 GLN A C 1
ATOM 786 O O . GLN A 1 100 ? -6.351 -11.859 19.483 1.00 96.56 100 GLN A O 1
ATOM 791 N N . TYR A 1 101 ? -4.136 -11.583 19.162 1.00 97.44 101 TYR A N 1
ATOM 792 C CA . TYR A 1 101 ? -4.216 -11.002 17.826 1.00 97.44 101 TYR A CA 1
ATOM 793 C C . TYR A 1 101 ? -3.647 -11.960 16.793 1.00 97.44 101 TYR A C 1
ATOM 795 O O . TYR A 1 101 ? -2.748 -12.743 17.098 1.00 97.44 101 TYR A O 1
ATOM 803 N N . MET A 1 102 ? -4.144 -11.856 15.568 1.00 97.12 102 MET A N 1
ATOM 804 C CA . MET A 1 102 ? -3.616 -12.587 14.426 1.00 97.12 102 MET A CA 1
ATOM 805 C C . MET A 1 102 ? -3.394 -11.622 13.269 1.00 97.12 102 MET A C 1
ATOM 807 O O . MET A 1 102 ? -4.232 -10.764 12.994 1.00 97.12 102 MET A O 1
ATOM 811 N N . VAL A 1 103 ? -2.247 -11.765 12.611 1.00 97.62 103 VAL A N 1
ATOM 812 C CA . VAL A 1 103 ? -1.950 -11.085 11.351 1.00 97.62 103 VAL A CA 1
ATOM 813 C C . VAL A 1 103 ? -2.224 -12.080 10.246 1.00 97.62 103 VAL A C 1
ATOM 815 O O . VAL A 1 103 ? -1.634 -13.158 10.230 1.00 97.62 103 VAL A O 1
ATOM 818 N N . VAL A 1 104 ? -3.105 -11.721 9.329 1.00 96.31 104 VAL A N 1
ATOM 819 C CA . VAL A 1 104 ? -3.452 -12.570 8.193 1.00 96.31 104 VAL A CA 1
ATOM 820 C C . VAL A 1 104 ? -3.033 -11.856 6.914 1.00 96.31 104 VAL A C 1
ATOM 822 O O . VAL A 1 104 ? -3.229 -10.649 6.766 1.00 96.31 104 VAL A O 1
ATOM 825 N N . LYS A 1 105 ? -2.394 -12.598 6.007 1.00 94.00 105 LYS A N 1
ATOM 826 C CA . LYS A 1 105 ? -2.059 -12.108 4.670 1.00 94.00 105 LYS A CA 1
ATOM 827 C C . LYS A 1 105 ? -3.307 -12.205 3.803 1.00 94.00 105 LYS A C 1
ATOM 829 O O . LYS A 1 105 ? -3.881 -13.281 3.693 1.00 94.00 105 LYS A O 1
ATOM 834 N N . VAL A 1 106 ? -3.711 -11.084 3.217 1.00 92.25 106 VAL A N 1
ATOM 835 C CA . VAL A 1 106 ? -4.905 -10.989 2.370 1.00 92.25 106 VAL A CA 1
ATOM 836 C C . VAL A 1 106 ? -4.515 -11.155 0.910 1.00 92.25 106 VAL A C 1
ATOM 838 O O . VAL A 1 106 ? -5.080 -11.982 0.204 1.00 92.25 106 VAL A O 1
ATOM 841 N N . SER A 1 107 ? -3.527 -10.384 0.455 1.00 89.50 107 SER A N 1
ATOM 842 C CA . SER A 1 107 ? -3.064 -10.422 -0.929 1.00 89.50 107 SER A CA 1
ATOM 843 C C . SER A 1 107 ? -1.624 -9.925 -1.057 1.00 89.50 107 SER A C 1
ATOM 845 O O . SER A 1 107 ? -1.004 -9.455 -0.096 1.00 89.50 107 SER A O 1
ATOM 847 N N . ALA A 1 108 ? -1.072 -10.074 -2.257 1.00 86.19 108 ALA A N 1
ATOM 848 C CA . ALA A 1 108 ? 0.192 -9.479 -2.649 1.00 86.19 108 ALA A CA 1
ATOM 849 C C . ALA A 1 108 ? 0.062 -8.879 -4.051 1.00 86.19 108 ALA A C 1
ATOM 851 O O . ALA A 1 108 ? -0.595 -9.459 -4.915 1.00 86.19 108 ALA A O 1
ATOM 852 N N . ILE A 1 109 ? 0.697 -7.732 -4.263 1.00 84.12 109 ILE A N 1
ATOM 853 C CA . ILE A 1 109 ? 0.861 -7.098 -5.567 1.00 84.12 109 ILE A CA 1
ATOM 854 C C . ILE A 1 109 ? 2.355 -7.108 -5.866 1.00 84.12 109 ILE A C 1
ATOM 856 O O . ILE A 1 109 ? 3.140 -6.558 -5.098 1.00 84.12 109 ILE A O 1
ATOM 860 N N . LEU A 1 110 ? 2.731 -7.730 -6.978 1.00 82.31 110 LEU A N 1
ATOM 861 C CA . LEU A 1 110 ? 4.106 -7.783 -7.461 1.00 82.31 110 LEU A CA 1
ATOM 862 C C . LEU A 1 110 ? 4.201 -6.964 -8.747 1.00 82.31 110 LEU A C 1
ATOM 864 O O . LEU A 1 110 ? 3.590 -7.312 -9.760 1.00 82.31 110 LEU A O 1
ATOM 868 N N . VAL A 1 111 ? 4.992 -5.895 -8.722 1.00 80.69 111 VAL A N 1
ATOM 869 C CA . VAL A 1 111 ? 5.362 -5.152 -9.930 1.00 80.69 111 VAL A CA 1
ATOM 870 C C . VAL A 1 111 ? 6.624 -5.799 -10.494 1.00 80.69 111 VAL A C 1
ATOM 872 O O . VAL A 1 111 ? 7.746 -5.500 -10.100 1.00 80.69 111 VAL A O 1
ATOM 875 N N . THR A 1 112 ? 6.457 -6.763 -11.392 1.00 74.50 112 THR A N 1
ATOM 876 C CA . THR A 1 112 ? 7.584 -7.569 -11.871 1.00 74.50 112 THR A CA 1
ATOM 877 C C . THR A 1 112 ? 8.640 -6.715 -12.568 1.00 74.50 112 THR A C 1
ATOM 879 O O . THR A 1 112 ? 8.429 -6.243 -13.685 1.00 74.50 112 THR A O 1
ATOM 882 N N . VAL A 1 113 ? 9.834 -6.616 -11.985 1.00 68.50 113 VAL A N 1
ATOM 883 C CA . VAL A 1 113 ? 11.031 -6.215 -12.730 1.00 68.50 113 VAL A CA 1
ATOM 884 C C . VAL A 1 113 ? 11.477 -7.427 -13.521 1.00 68.50 113 VAL A C 1
ATOM 886 O O . VAL A 1 113 ? 12.283 -8.231 -13.061 1.00 68.50 113 VAL A O 1
ATOM 889 N N . THR A 1 114 ? 10.927 -7.617 -14.715 1.00 57.19 114 THR A N 1
ATOM 890 C CA . THR A 1 114 ? 11.592 -8.535 -15.635 1.00 57.19 114 THR A CA 1
ATOM 891 C C . THR A 1 114 ? 12.920 -7.874 -16.004 1.00 57.19 114 THR A C 1
ATOM 893 O O . THR A 1 114 ? 12.883 -6.741 -16.491 1.00 57.19 114 THR A O 1
ATOM 896 N N . PRO A 1 115 ? 14.087 -8.507 -15.780 1.00 51.56 115 PRO A N 1
ATOM 897 C CA . PRO A 1 115 ? 15.334 -7.988 -16.314 1.00 51.56 115 PRO A CA 1
ATOM 898 C C . PRO A 1 115 ? 15.200 -8.003 -17.837 1.00 51.56 115 PRO A C 1
ATOM 900 O O . PRO A 1 115 ? 15.336 -9.034 -18.485 1.00 51.56 115 PRO A O 1
ATOM 903 N N . MET A 1 116 ? 14.843 -6.857 -18.414 1.00 47.69 116 MET A N 1
ATOM 904 C CA . MET A 1 116 ? 14.767 -6.699 -19.864 1.00 47.69 116 MET A CA 1
ATOM 905 C C . MET A 1 116 ? 16.168 -6.628 -20.491 1.00 47.69 116 MET A C 1
ATOM 907 O O . MET A 1 116 ? 16.280 -6.697 -21.708 1.00 47.69 116 MET A O 1
ATOM 911 N N . TYR A 1 117 ? 17.227 -6.502 -19.677 1.00 49.03 117 TYR A N 1
ATOM 912 C CA . TYR A 1 117 ? 18.570 -6.144 -20.138 1.00 49.03 117 TYR A CA 1
ATOM 913 C C . TYR A 1 117 ? 19.706 -6.814 -19.334 1.00 49.03 117 TYR A C 1
ATOM 915 O O . TYR A 1 117 ? 20.602 -6.127 -18.846 1.00 49.03 117 TYR A O 1
ATOM 923 N N . GLY A 1 118 ? 19.691 -8.143 -19.169 1.00 48.12 118 GLY A N 1
ATOM 924 C CA . GLY A 1 118 ? 20.895 -8.875 -18.739 1.00 48.12 118 GLY A CA 1
ATOM 925 C C . GLY A 1 118 ? 20.655 -10.283 -18.176 1.00 48.12 118 GLY A C 1
ATOM 926 O O . GLY A 1 118 ? 19.558 -10.558 -17.686 1.00 48.12 118 GLY A O 1
ATOM 927 N N . PRO A 1 119 ? 21.672 -11.170 -18.213 1.00 47.22 119 PRO A N 1
ATOM 928 C CA . PRO A 1 119 ? 21.600 -12.496 -17.607 1.00 47.22 119 PRO A CA 1
ATOM 929 C C . PRO A 1 119 ? 21.435 -12.361 -16.089 1.00 47.22 119 PRO A C 1
ATOM 931 O O . PRO A 1 119 ? 22.231 -11.721 -15.401 1.00 47.22 119 PRO A O 1
ATOM 934 N N . SER A 1 120 ? 20.354 -12.929 -15.573 1.00 51.47 120 SER A N 1
ATOM 935 C CA . SER A 1 120 ? 19.975 -12.876 -14.170 1.00 51.47 120 SER A CA 1
ATOM 936 C C . SER A 1 120 ? 20.837 -13.811 -13.324 1.00 51.47 120 SER A C 1
ATOM 938 O O . SER A 1 120 ? 20.757 -15.035 -13.423 1.00 51.47 120 SER A O 1
ATOM 940 N N . ASP A 1 121 ? 21.615 -13.229 -12.416 1.00 43.34 121 ASP A N 1
ATOM 941 C CA . ASP A 1 121 ? 22.160 -13.952 -11.272 1.00 43.34 121 ASP A CA 1
ATOM 942 C C . ASP A 1 121 ? 21.035 -14.149 -10.242 1.00 43.34 121 ASP A C 1
ATOM 944 O O . ASP A 1 121 ? 20.755 -13.297 -9.397 1.00 43.34 121 ASP A O 1
ATOM 948 N N . HIS A 1 122 ? 20.318 -15.265 -10.374 1.00 44.97 122 HIS A N 1
ATOM 949 C CA . HIS A 1 122 ? 19.208 -15.646 -9.498 1.00 44.97 122 HIS A CA 1
ATOM 950 C C . HIS A 1 122 ? 19.656 -16.099 -8.093 1.00 44.97 122 HIS A C 1
ATOM 952 O O . HIS A 1 122 ? 18.817 -16.503 -7.292 1.00 44.97 122 HIS A O 1
ATOM 958 N N . SER A 1 123 ? 20.947 -16.024 -7.753 1.00 38.19 123 SER A N 1
ATOM 959 C CA . SER A 1 123 ? 21.479 -16.538 -6.482 1.00 38.19 123 SER A CA 1
ATOM 960 C C . SER A 1 123 ? 21.174 -15.680 -5.240 1.00 38.19 123 SER A C 1
ATOM 962 O O . SER A 1 123 ? 21.538 -16.077 -4.137 1.00 38.19 123 SER A O 1
ATOM 964 N N . LYS A 1 124 ? 20.502 -14.522 -5.370 1.00 41.72 124 LYS A N 1
ATOM 965 C CA . LYS A 1 124 ? 20.347 -13.553 -4.258 1.00 41.72 124 LYS A CA 1
ATOM 966 C C . LYS A 1 124 ? 18.921 -13.259 -3.771 1.00 41.72 124 LYS A C 1
ATOM 968 O O . LYS A 1 124 ? 18.762 -12.385 -2.928 1.00 41.72 124 LYS A O 1
ATOM 973 N N . PHE A 1 125 ? 17.899 -13.992 -4.220 1.00 40.84 125 PHE A N 1
ATOM 974 C CA . PHE A 1 125 ? 16.510 -13.798 -3.750 1.00 40.84 125 PHE A CA 1
ATOM 975 C C . PHE A 1 125 ? 15.827 -15.066 -3.201 1.00 40.84 125 PHE A C 1
ATOM 977 O O . PHE A 1 125 ? 14.606 -15.133 -3.118 1.00 40.84 125 PHE A O 1
ATOM 984 N N . SER A 1 126 ? 16.592 -16.062 -2.752 1.00 33.78 126 SER A N 1
ATOM 985 C CA . SER A 1 126 ? 16.069 -17.353 -2.273 1.00 33.78 126 SER A CA 1
ATOM 986 C C . SER A 1 126 ? 15.669 -17.394 -0.784 1.00 33.78 126 SER A C 1
ATOM 988 O O . SER A 1 126 ? 15.758 -18.450 -0.164 1.00 33.78 126 SER A O 1
ATOM 990 N N . HIS A 1 127 ? 15.273 -16.278 -0.157 1.00 35.25 127 HIS A N 1
ATOM 991 C CA . HIS A 1 127 ? 14.981 -16.247 1.295 1.00 35.25 127 HIS A CA 1
ATOM 992 C C . HIS A 1 127 ? 13.595 -15.731 1.709 1.00 35.25 127 HIS A C 1
ATOM 994 O O . HIS A 1 127 ? 13.372 -15.434 2.880 1.00 35.25 127 HIS A O 1
ATOM 1000 N N . CYS A 1 128 ? 12.626 -15.745 0.792 1.00 33.22 128 CYS A N 1
ATOM 1001 C CA . CYS A 1 128 ? 11.199 -15.602 1.117 1.00 33.22 128 CYS A CA 1
ATOM 1002 C C . CYS A 1 128 ? 10.359 -16.740 0.508 1.00 33.22 128 CYS A C 1
ATOM 1004 O O . CYS A 1 128 ? 9.262 -16.515 0.004 1.00 33.22 128 CYS A O 1
ATOM 1006 N N . GLU A 1 129 ? 10.862 -17.974 0.554 1.00 30.42 129 GLU A N 1
ATOM 1007 C CA . GLU A 1 129 ? 10.106 -19.164 0.157 1.00 30.42 129 GLU A CA 1
ATOM 1008 C C . GLU A 1 129 ? 9.579 -19.877 1.401 1.00 30.42 129 GLU A C 1
ATOM 1010 O O . GLU A 1 129 ? 10.311 -20.588 2.079 1.00 30.42 129 GLU A O 1
ATOM 1015 N N . ASN A 1 130 ? 8.317 -19.593 1.729 1.00 32.50 130 ASN A N 1
ATOM 1016 C CA . ASN A 1 130 ? 7.347 -20.503 2.349 1.00 32.50 130 ASN A CA 1
ATOM 1017 C C . ASN A 1 130 ? 5.969 -19.820 2.271 1.00 32.50 130 ASN A C 1
ATOM 1019 O O . ASN A 1 130 ? 5.489 -19.195 3.219 1.00 32.50 130 ASN A O 1
ATOM 1023 N N . LEU A 1 131 ? 5.368 -19.878 1.081 1.00 35.72 131 LEU A N 1
ATOM 1024 C CA . LEU A 1 131 ? 3.977 -19.511 0.811 1.00 35.72 131 LEU A CA 1
ATOM 1025 C C . LEU A 1 131 ? 3.123 -20.794 0.783 1.00 35.72 131 LEU A C 1
ATOM 1027 O O . LEU A 1 131 ? 3.609 -21.812 0.296 1.00 35.72 131 LEU A O 1
ATOM 1031 N N . PRO A 1 132 ? 1.871 -20.780 1.277 1.00 32.16 132 PRO A N 1
ATOM 1032 C CA . PRO A 1 132 ? 0.969 -21.922 1.144 1.00 32.16 132 PRO A CA 1
ATOM 1033 C C . PRO A 1 132 ? 0.658 -22.249 -0.324 1.00 32.16 132 PRO A C 1
ATOM 1035 O O . PRO A 1 132 ? 0.326 -21.364 -1.113 1.00 32.16 132 PRO A O 1
ATOM 1038 N N . ASN A 1 133 ? 0.749 -23.540 -0.642 1.00 29.11 133 ASN A N 1
ATOM 1039 C CA . ASN A 1 133 ? 0.565 -24.163 -1.954 1.00 29.11 133 ASN A CA 1
ATOM 1040 C C . ASN A 1 133 ? -0.906 -24.268 -2.391 1.00 29.11 133 ASN A C 1
ATOM 1042 O O . ASN A 1 133 ? -1.380 -25.371 -2.625 1.00 29.11 133 ASN A O 1
ATOM 1046 N N . ASP A 1 134 ? -1.623 -23.158 -2.550 1.00 31.38 134 ASP A N 1
ATOM 1047 C CA . ASP A 1 134 ? -2.922 -23.206 -3.240 1.00 31.38 134 ASP A CA 1
ATOM 1048 C C . ASP A 1 134 ? -3.124 -22.011 -4.170 1.00 31.38 134 ASP A C 1
ATOM 1050 O O . ASP A 1 134 ? -3.894 -21.092 -3.906 1.00 31.38 134 ASP A O 1
ATOM 1054 N N . ILE A 1 135 ? -2.396 -22.065 -5.289 1.00 30.61 135 ILE A N 1
ATOM 1055 C CA . ILE A 1 135 ? -2.869 -21.649 -6.614 1.00 30.61 135 ILE A CA 1
ATOM 1056 C C . ILE A 1 135 ? -2.326 -22.699 -7.599 1.00 30.61 135 ILE A C 1
ATOM 1058 O O . ILE A 1 135 ? -1.329 -22.498 -8.286 1.00 30.61 135 ILE A O 1
ATOM 1062 N N . THR A 1 136 ? -2.934 -23.884 -7.594 1.00 27.66 136 THR A N 1
ATOM 1063 C CA . THR A 1 136 ? -2.886 -24.840 -8.709 1.00 27.66 136 THR A CA 1
ATOM 1064 C C . THR A 1 136 ? -3.414 -24.086 -9.942 1.00 27.66 136 THR A C 1
ATOM 1066 O O . THR A 1 136 ? -4.545 -23.621 -9.946 1.00 27.66 136 THR A O 1
ATOM 1069 N N . THR A 1 137 ? -2.685 -23.814 -11.025 1.00 33.28 137 THR A N 1
ATOM 1070 C CA . THR A 1 137 ? -2.003 -24.721 -11.956 1.00 33.28 137 THR A CA 1
ATOM 1071 C C . THR A 1 137 ? -1.320 -23.834 -13.029 1.00 33.28 137 THR A C 1
ATOM 1073 O O . THR A 1 137 ? -1.832 -22.754 -13.306 1.00 33.28 137 THR A O 1
ATOM 1076 N N . GLU A 1 138 ? -0.242 -24.314 -13.668 1.00 27.77 138 GLU A N 1
ATOM 1077 C CA . GLU A 1 138 ? 0.628 -23.648 -14.681 1.00 27.77 138 GLU A CA 1
ATOM 1078 C C . GLU A 1 138 ? 1.703 -22.707 -14.082 1.00 27.77 138 GLU A C 1
ATOM 1080 O O . GLU A 1 138 ? 1.397 -21.717 -13.438 1.00 27.77 138 GLU A O 1
ATOM 1085 N N . PHE A 1 139 ? 3.016 -22.922 -14.206 1.00 24.34 139 PHE A N 1
ATOM 1086 C CA . PHE A 1 139 ? 3.804 -23.398 -15.343 1.00 24.34 139 PHE A CA 1
ATOM 1087 C C . PHE A 1 139 ? 5.007 -24.224 -14.865 1.00 24.34 139 PHE A C 1
ATOM 1089 O O . PHE A 1 139 ? 5.840 -23.756 -14.087 1.00 24.34 139 PHE A O 1
ATOM 1096 N N . GLY A 1 140 ? 5.103 -25.455 -15.365 1.00 24.38 140 GLY A N 1
ATOM 1097 C CA . GLY A 1 140 ? 6.233 -26.346 -15.141 1.00 24.38 140 GLY A CA 1
ATOM 1098 C C . GLY A 1 140 ? 7.415 -26.070 -16.077 1.00 24.38 140 GLY A C 1
ATOM 1099 O O . GLY A 1 140 ? 7.235 -25.956 -17.282 1.00 24.38 140 GLY A O 1
ATOM 1100 N N . GLN A 1 141 ? 8.598 -26.061 -15.451 1.00 29.25 141 GLN A N 1
ATOM 1101 C CA . GLN A 1 141 ? 9.929 -26.508 -15.904 1.00 29.25 141 GLN A CA 1
ATOM 1102 C C . GLN A 1 141 ? 10.612 -25.850 -17.126 1.00 29.25 141 GLN A C 1
ATOM 1104 O O . GLN A 1 141 ? 10.070 -25.812 -18.223 1.00 29.25 141 GLN A O 1
ATOM 1109 N N . LEU A 1 142 ? 11.895 -25.468 -16.960 1.00 22.09 142 LEU A N 1
ATOM 1110 C CA . LEU A 1 142 ? 13.088 -26.168 -17.507 1.00 22.09 142 LEU A CA 1
ATOM 1111 C C . LEU A 1 142 ? 14.388 -25.316 -17.399 1.00 22.09 142 LEU A C 1
ATOM 1113 O O . LEU A 1 142 ? 14.365 -24.088 -17.424 1.00 22.09 142 LEU A O 1
ATOM 1117 N N . ARG A 1 143 ? 15.538 -26.001 -17.306 1.00 24.53 143 ARG A N 1
ATOM 1118 C CA . ARG A 1 143 ? 16.953 -25.561 -17.485 1.00 24.53 143 ARG A CA 1
ATOM 1119 C C . ARG A 1 143 ? 17.683 -26.695 -18.265 1.00 24.53 143 ARG A C 1
ATOM 1121 O O . ARG A 1 143 ? 17.156 -27.805 -18.208 1.00 24.53 143 ARG A O 1
ATOM 1128 N N . PRO A 1 144 ? 18.938 -26.568 -18.779 1.00 41.34 144 PRO A N 1
ATOM 1129 C CA . PRO A 1 144 ? 19.685 -25.429 -19.366 1.00 41.34 144 PRO A CA 1
ATOM 1130 C C . PRO A 1 144 ? 20.569 -25.774 -20.631 1.00 41.34 144 PRO A C 1
ATOM 1132 O O . PRO A 1 144 ? 20.639 -26.922 -21.054 1.00 41.34 144 PRO A O 1
ATOM 1135 N N . THR A 1 145 ? 21.348 -24.771 -21.113 1.00 33.88 145 THR A N 1
ATOM 1136 C CA . THR A 1 145 ? 22.594 -24.766 -21.970 1.00 33.88 145 THR A CA 1
ATOM 1137 C C . THR A 1 145 ? 22.467 -24.990 -23.499 1.00 33.88 145 THR A C 1
ATOM 1139 O O . THR A 1 145 ? 21.522 -25.635 -23.919 1.00 33.88 145 THR A O 1
ATOM 1142 N N . THR A 1 146 ? 23.295 -24.482 -24.440 1.00 36.34 146 THR A N 1
ATOM 1143 C CA . THR A 1 146 ? 24.659 -23.875 -24.491 1.00 36.34 146 THR A CA 1
ATOM 1144 C C . THR A 1 146 ? 24.826 -22.933 -25.722 1.00 36.34 146 THR A C 1
ATOM 1146 O O . THR A 1 146 ? 23.975 -22.892 -26.606 1.00 36.34 146 THR A O 1
ATOM 1149 N N . ASP A 1 147 ? 25.955 -22.213 -25.723 1.00 44.44 147 ASP A N 1
ATOM 1150 C CA . ASP A 1 147 ? 26.549 -21.151 -26.568 1.00 44.44 147 ASP A CA 1
ATOM 1151 C C . ASP A 1 147 ? 26.384 -21.152 -28.117 1.00 44.44 147 ASP A C 1
ATOM 1153 O O . ASP A 1 147 ? 26.398 -22.203 -28.752 1.00 44.44 147 ASP A O 1
ATOM 1157 N N . ASN A 1 148 ? 26.295 -19.942 -28.713 1.00 38.84 148 ASN A N 1
ATOM 1158 C CA . ASN A 1 148 ? 26.764 -19.574 -30.070 1.00 38.84 148 ASN A CA 1
ATOM 1159 C C . ASN A 1 148 ? 26.576 -18.056 -30.334 1.00 38.84 148 ASN A C 1
ATOM 1161 O O . ASN A 1 148 ? 25.524 -17.558 -30.751 1.00 38.84 148 ASN A O 1
ATOM 1165 N N . ASN A 1 149 ? 27.645 -17.308 -30.065 1.00 48.50 149 ASN A N 1
ATOM 1166 C CA . ASN A 1 149 ? 27.666 -15.891 -29.688 1.00 48.50 149 ASN A CA 1
ATOM 1167 C C . ASN A 1 149 ? 27.637 -14.854 -30.845 1.00 48.50 149 ASN A C 1
ATOM 1169 O O . ASN A 1 149 ? 28.237 -13.786 -30.748 1.00 48.50 149 ASN A O 1
ATOM 1173 N N . LYS A 1 150 ? 26.935 -15.127 -31.957 1.00 33.25 150 LYS A N 1
ATOM 1174 C CA . LYS A 1 150 ? 26.626 -14.089 -32.978 1.00 33.25 150 LYS A CA 1
ATOM 1175 C C . LYS A 1 150 ? 25.152 -14.028 -33.393 1.00 33.25 150 LYS A C 1
ATOM 1177 O O . LYS A 1 150 ? 24.657 -12.939 -33.666 1.00 33.25 150 LYS A O 1
ATOM 1182 N N . ASP A 1 151 ? 24.414 -15.134 -33.288 1.00 41.41 151 ASP A N 1
ATOM 1183 C CA . ASP A 1 151 ? 22.944 -15.140 -33.401 1.00 41.41 151 ASP A CA 1
ATOM 1184 C C . ASP A 1 151 ? 22.235 -14.772 -32.091 1.00 41.41 151 ASP A C 1
ATOM 1186 O O . ASP A 1 151 ? 21.035 -14.499 -32.086 1.00 41.41 151 ASP A O 1
ATOM 1190 N N . TYR A 1 152 ? 22.976 -14.738 -30.981 1.00 37.44 152 TYR A N 1
ATOM 1191 C CA . TYR A 1 152 ? 22.470 -14.440 -29.643 1.00 37.44 152 TYR A CA 1
ATOM 1192 C C . TYR A 1 152 ? 21.834 -13.048 -29.556 1.00 37.44 152 TYR A C 1
ATOM 1194 O O . TYR A 1 152 ? 20.711 -12.910 -29.087 1.00 37.44 152 TYR A O 1
ATOM 1202 N N . VAL A 1 153 ? 22.493 -12.027 -30.114 1.00 31.02 153 VAL A N 1
ATOM 1203 C CA . VAL A 1 153 ? 21.990 -10.645 -30.088 1.00 31.02 153 VAL A CA 1
ATOM 1204 C C . VAL A 1 153 ? 20.668 -10.532 -30.851 1.00 31.02 153 VAL A C 1
ATOM 1206 O O . VAL A 1 153 ? 19.719 -9.936 -30.356 1.00 31.02 153 VAL A O 1
ATOM 1209 N N . ARG A 1 154 ? 20.547 -11.169 -32.021 1.00 34.59 154 ARG A N 1
ATOM 1210 C CA . ARG A 1 154 ? 19.311 -11.136 -32.820 1.00 34.59 154 ARG A CA 1
ATOM 1211 C C . ARG A 1 154 ? 18.169 -11.922 -32.163 1.00 34.59 154 ARG A C 1
ATOM 1213 O O . ARG A 1 154 ? 17.012 -11.515 -32.276 1.00 34.59 154 ARG A O 1
ATOM 1220 N N . ARG A 1 155 ? 18.482 -13.019 -31.464 1.00 41.38 155 ARG A N 1
ATOM 1221 C CA . ARG A 1 155 ? 17.516 -13.843 -30.716 1.00 41.38 155 ARG A CA 1
ATOM 1222 C C . ARG A 1 155 ? 17.011 -13.119 -29.468 1.00 41.38 155 ARG A C 1
ATOM 1224 O O . ARG A 1 155 ? 15.806 -13.024 -29.290 1.00 41.38 155 ARG A O 1
ATOM 1231 N N . GLU A 1 156 ? 17.906 -12.513 -28.692 1.00 41.66 156 GLU A N 1
ATOM 1232 C CA . GLU A 1 156 ? 17.569 -11.701 -27.516 1.00 41.66 156 GLU A CA 1
ATOM 1233 C C . GLU A 1 156 ? 16.751 -10.462 -27.896 1.00 41.66 156 GLU A C 1
ATOM 1235 O O . GLU A 1 156 ? 15.711 -10.207 -27.296 1.00 41.66 156 GLU A O 1
ATOM 1240 N N . PHE A 1 157 ? 17.128 -9.742 -28.961 1.00 33.69 157 PHE A N 1
ATOM 1241 C CA . PHE A 1 157 ? 16.297 -8.653 -29.485 1.00 33.69 157 PHE A CA 1
ATOM 1242 C C . PHE A 1 157 ? 14.920 -9.152 -29.937 1.00 33.69 157 PHE A C 1
ATOM 1244 O O . PHE A 1 157 ? 13.927 -8.475 -29.691 1.00 33.69 157 PHE A O 1
ATOM 1251 N N . SER A 1 158 ? 14.827 -10.341 -30.538 1.00 38.69 158 SER A N 1
ATOM 1252 C CA . SER A 1 158 ? 13.538 -10.924 -30.932 1.00 38.69 158 SER A CA 1
ATOM 1253 C C . SER A 1 158 ? 12.685 -11.324 -29.725 1.00 38.69 158 SER A C 1
ATOM 1255 O O . SER A 1 158 ? 11.479 -11.119 -29.757 1.00 38.69 158 SER A O 1
ATOM 1257 N N . GLU A 1 159 ? 13.272 -11.836 -28.642 1.00 51.91 159 GLU A N 1
ATOM 1258 C CA . GLU A 1 159 ? 12.552 -12.156 -27.399 1.00 51.91 159 GLU A CA 1
ATOM 1259 C C . GLU A 1 159 ? 12.131 -10.896 -26.624 1.00 51.91 159 GLU A C 1
ATOM 1261 O O . GLU A 1 159 ? 11.032 -10.839 -26.069 1.00 51.91 159 GLU A O 1
ATOM 1266 N N . ILE A 1 160 ? 12.953 -9.843 -26.643 1.00 44.06 160 ILE A N 1
ATOM 1267 C CA . ILE A 1 160 ? 12.609 -8.521 -26.100 1.00 44.06 160 ILE A CA 1
ATOM 1268 C C . ILE A 1 160 ? 11.465 -7.893 -26.909 1.00 44.06 160 ILE A C 1
ATOM 1270 O O . ILE A 1 160 ? 10.497 -7.407 -26.322 1.00 44.06 160 ILE A O 1
ATOM 1274 N N . ILE A 1 161 ? 11.525 -7.956 -28.244 1.00 49.62 161 ILE A N 1
ATOM 1275 C CA . ILE A 1 161 ? 10.452 -7.484 -29.131 1.00 49.62 161 ILE A CA 1
ATOM 1276 C C . ILE A 1 161 ? 9.171 -8.298 -28.899 1.00 49.62 161 ILE A C 1
ATOM 1278 O O . ILE A 1 161 ? 8.118 -7.699 -28.706 1.00 49.62 161 ILE A O 1
ATOM 1282 N N . LYS A 1 162 ? 9.249 -9.631 -28.769 1.00 60.94 162 LYS A N 1
ATOM 1283 C CA . LYS A 1 162 ? 8.097 -10.486 -28.421 1.00 60.94 162 LYS A CA 1
ATOM 1284 C C . LYS A 1 162 ? 7.481 -10.128 -27.066 1.00 60.94 162 LYS A C 1
ATOM 1286 O O . LYS A 1 162 ? 6.259 -10.131 -26.938 1.00 60.94 162 LYS A O 1
ATOM 1291 N N . LYS A 1 163 ? 8.290 -9.780 -26.056 1.00 65.75 163 LYS A N 1
ATOM 1292 C CA . LYS A 1 163 ? 7.796 -9.291 -24.754 1.00 65.75 163 LYS A CA 1
ATOM 1293 C C . LYS A 1 163 ? 7.116 -7.927 -24.875 1.00 65.75 163 LYS A C 1
ATOM 1295 O O . LYS A 1 163 ? 6.080 -7.719 -24.250 1.00 65.75 163 LYS A O 1
ATOM 1300 N N . ILE A 1 164 ? 7.655 -7.012 -25.680 1.00 68.19 164 ILE A N 1
ATOM 1301 C CA . ILE A 1 164 ? 7.031 -5.707 -25.950 1.00 68.19 164 ILE A CA 1
ATOM 1302 C C . ILE A 1 164 ? 5.708 -5.885 -26.697 1.00 68.19 164 ILE A C 1
ATOM 1304 O O . ILE A 1 164 ? 4.714 -5.259 -26.333 1.00 68.19 164 ILE A O 1
ATOM 1308 N N . ASP A 1 165 ? 5.666 -6.758 -27.700 1.00 76.94 165 ASP A N 1
ATOM 1309 C CA . ASP A 1 165 ? 4.447 -7.065 -28.445 1.00 76.94 165 ASP A CA 1
ATOM 1310 C C . ASP A 1 165 ? 3.411 -7.750 -27.555 1.00 76.94 165 ASP A C 1
ATOM 1312 O O . ASP A 1 165 ? 2.223 -7.4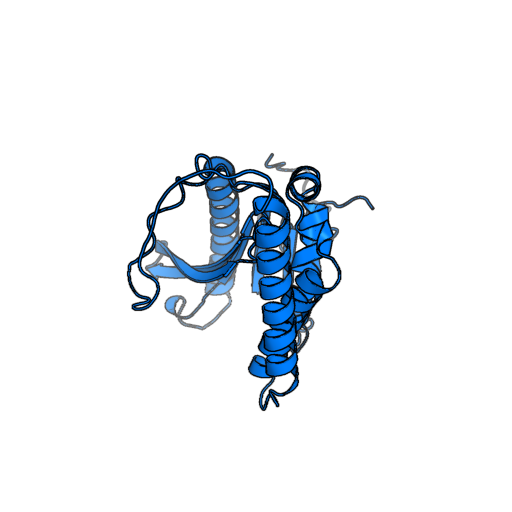47 -27.647 1.00 76.94 165 ASP A O 1
ATOM 1316 N N . TRP A 1 166 ? 3.849 -8.580 -26.607 1.00 83.12 166 TRP A N 1
ATOM 1317 C CA . TRP A 1 166 ? 2.986 -9.138 -25.572 1.00 83.12 166 TRP A CA 1
ATOM 1318 C C . TRP A 1 166 ? 2.446 -8.071 -24.612 1.00 83.12 166 TRP A C 1
ATOM 1320 O O . TRP A 1 166 ? 1.253 -8.086 -24.311 1.00 83.12 166 TRP A O 1
ATOM 1330 N N . ILE A 1 167 ? 3.270 -7.109 -24.169 1.00 82.06 167 ILE A N 1
ATOM 1331 C CA . ILE A 1 167 ? 2.807 -5.978 -23.345 1.00 82.06 167 ILE A CA 1
ATOM 1332 C C . ILE A 1 167 ? 1.776 -5.157 -24.122 1.00 82.06 167 ILE A C 1
ATOM 1334 O O . ILE A 1 167 ? 0.702 -4.885 -23.591 1.00 82.06 167 ILE A O 1
ATOM 1338 N N . LYS A 1 168 ? 2.054 -4.820 -25.388 1.00 87.81 168 LYS A N 1
ATOM 1339 C CA . LYS A 1 168 ? 1.116 -4.102 -26.265 1.00 87.81 168 LYS A CA 1
ATOM 1340 C C . LYS A 1 168 ? -0.179 -4.883 -26.466 1.00 87.81 168 LYS A C 1
ATOM 1342 O O . LYS A 1 168 ? -1.257 -4.307 -26.373 1.00 87.81 168 LYS A O 1
ATOM 1347 N N . ALA A 1 169 ? -0.099 -6.189 -26.714 1.00 86.62 169 ALA A N 1
ATOM 1348 C CA . ALA A 1 169 ? -1.267 -7.048 -26.875 1.00 86.62 169 ALA A CA 1
ATOM 1349 C C . ALA A 1 169 ? -2.111 -7.092 -25.594 1.00 86.62 169 ALA A C 1
ATOM 1351 O O . ALA A 1 169 ? -3.333 -6.953 -25.660 1.00 86.62 169 ALA A O 1
ATOM 1352 N N . LYS A 1 170 ? -1.467 -7.210 -24.426 1.00 81.00 170 LYS A N 1
ATOM 1353 C CA . LYS A 1 170 ? -2.138 -7.134 -23.125 1.00 81.00 170 LYS A CA 1
ATOM 1354 C C . LYS A 1 170 ? -2.765 -5.771 -22.880 1.00 81.00 170 LYS A C 1
ATOM 1356 O O . LYS A 1 170 ? -3.915 -5.720 -22.460 1.00 81.00 170 LYS A O 1
ATOM 1361 N N . LEU A 1 171 ? -2.059 -4.683 -23.175 1.00 89.00 171 LEU A N 1
ATOM 1362 C CA . LEU A 1 171 ? -2.600 -3.336 -23.036 1.00 89.00 171 LEU A CA 1
ATOM 1363 C C . LEU A 1 171 ? -3.828 -3.164 -23.939 1.00 89.00 171 LEU A C 1
ATOM 1365 O O . LEU A 1 171 ? -4.889 -2.797 -23.452 1.00 89.00 171 LEU A O 1
ATOM 1369 N N . ASN A 1 172 ? -3.739 -3.560 -25.211 1.00 89.88 172 ASN A N 1
ATOM 1370 C CA . ASN A 1 172 ? -4.865 -3.548 -26.148 1.00 89.88 172 ASN A CA 1
ATOM 1371 C C . ASN A 1 172 ? -6.046 -4.403 -25.668 1.00 89.88 172 ASN A C 1
ATOM 1373 O O . ASN A 1 172 ? -7.200 -4.038 -25.884 1.00 89.88 172 ASN A O 1
ATOM 1377 N N . HIS A 1 173 ? -5.781 -5.549 -25.038 1.00 84.88 173 HIS A N 1
ATOM 1378 C CA . HIS A 1 173 ? -6.824 -6.375 -24.439 1.00 84.88 173 HIS A CA 1
ATOM 1379 C C . HIS A 1 173 ? -7.506 -5.650 -23.272 1.00 84.88 173 HIS A C 1
ATOM 1381 O O . HIS A 1 173 ? -8.730 -5.570 -23.246 1.00 84.88 173 HIS A O 1
ATOM 1387 N N . ILE A 1 174 ? -6.728 -5.060 -22.361 1.00 82.69 174 ILE A N 1
ATOM 1388 C CA . ILE A 1 174 ? -7.248 -4.287 -21.228 1.00 82.69 174 ILE A CA 1
ATOM 1389 C C . ILE A 1 174 ? -8.072 -3.090 -21.702 1.00 82.69 174 ILE A C 1
ATOM 1391 O O . ILE A 1 174 ? -9.137 -2.824 -21.147 1.00 82.69 174 ILE A O 1
ATOM 1395 N N . GLU A 1 175 ? -7.635 -2.390 -22.749 1.00 91.75 175 GLU A N 1
ATOM 1396 C CA . GLU A 1 175 ? -8.371 -1.249 -23.298 1.00 91.75 175 GLU A CA 1
ATOM 1397 C C . GLU A 1 175 ? -9.768 -1.643 -23.793 1.00 91.75 175 GLU A C 1
ATOM 1399 O O . GLU A 1 175 ? -10.715 -0.886 -23.583 1.00 91.75 175 GLU A O 1
ATOM 1404 N N . LYS A 1 176 ? -9.926 -2.857 -24.338 1.00 92.81 176 LYS A N 1
ATOM 1405 C CA . LYS A 1 176 ? -11.215 -3.401 -24.799 1.00 92.81 176 LYS A CA 1
ATOM 1406 C C . LYS A 1 176 ? -12.163 -3.811 -23.668 1.00 92.81 176 LYS A C 1
ATOM 1408 O O . LYS A 1 176 ? -13.349 -4.001 -23.924 1.00 92.81 176 LYS A O 1
ATOM 1413 N N . ILE A 1 177 ? -11.674 -3.975 -22.437 1.00 89.69 177 ILE A N 1
ATOM 1414 C CA . ILE A 1 177 ? -12.524 -4.324 -21.291 1.00 89.69 177 ILE A CA 1
ATOM 1415 C C . ILE A 1 177 ? -13.407 -3.123 -20.947 1.00 89.69 177 ILE A C 1
ATOM 1417 O O . ILE A 1 177 ? -12.896 -2.037 -20.676 1.00 89.69 177 ILE A O 1
ATOM 1421 N N . ASN A 1 178 ? -14.722 -3.329 -20.893 1.00 93.06 178 ASN A N 1
ATOM 1422 C CA . ASN A 1 178 ? -15.695 -2.322 -20.469 1.00 93.06 178 ASN A CA 1
ATOM 1423 C C . ASN A 1 178 ? -16.116 -2.593 -19.015 1.00 93.06 178 ASN A C 1
ATOM 1425 O O . ASN A 1 178 ? -16.960 -3.460 -18.786 1.00 93.06 178 ASN A O 1
ATOM 1429 N N . PRO A 1 179 ? -15.519 -1.911 -18.020 1.00 90.94 179 PRO A N 1
ATOM 1430 C CA . PRO A 1 179 ? -15.786 -2.201 -16.617 1.00 90.94 179 PRO A CA 1
ATOM 1431 C C . PRO A 1 179 ? -17.193 -1.746 -16.206 1.00 90.94 179 PRO A C 1
ATOM 1433 O O . PRO A 1 179 ? -17.596 -0.609 -16.464 1.00 90.94 179 PRO A O 1
ATOM 1436 N N . THR A 1 180 ? -17.922 -2.619 -15.510 1.00 92.56 180 THR A N 1
ATOM 1437 C CA . THR A 1 180 ? -19.305 -2.374 -15.064 1.00 92.56 180 THR A CA 1
ATOM 1438 C C . THR A 1 180 ? -19.405 -1.907 -13.611 1.00 92.56 180 THR A C 1
ATOM 1440 O O . THR A 1 180 ? -20.472 -1.490 -13.171 1.00 92.56 180 THR A O 1
ATOM 1443 N N . SER A 1 181 ? -18.299 -1.926 -12.862 1.00 87.31 181 SER A N 1
ATOM 1444 C CA . SER A 1 181 ? -18.231 -1.501 -11.456 1.00 87.31 181 SER A CA 1
ATOM 1445 C C . SER A 1 181 ? -16.985 -0.661 -11.165 1.00 87.31 181 SER A C 1
ATOM 1447 O O . SER A 1 181 ? -16.009 -0.714 -11.915 1.00 87.31 181 SER A O 1
ATOM 1449 N N . ASN A 1 182 ? -16.988 0.087 -10.053 1.00 86.62 182 ASN A N 1
ATOM 1450 C CA . ASN A 1 182 ? -15.817 0.856 -9.600 1.00 86.62 182 ASN A CA 1
ATOM 1451 C C . ASN A 1 182 ? -14.605 -0.047 -9.334 1.00 86.62 182 ASN A C 1
ATOM 1453 O O . ASN A 1 182 ? -13.501 0.289 -9.745 1.00 86.62 182 ASN A O 1
ATOM 1457 N N . ILE A 1 183 ? -14.819 -1.233 -8.753 1.00 81.94 183 ILE A N 1
ATOM 1458 C CA . ILE A 1 183 ? -13.750 -2.214 -8.509 1.00 81.94 183 ILE A CA 1
ATOM 1459 C C . ILE A 1 183 ? -13.091 -2.629 -9.829 1.00 81.94 183 ILE A C 1
ATOM 1461 O O . ILE A 1 183 ? -11.869 -2.596 -9.947 1.00 81.94 183 ILE A O 1
ATOM 1465 N N . GLN A 1 184 ? -13.889 -2.960 -10.850 1.00 83.19 184 GLN A N 1
ATOM 1466 C CA . GLN A 1 184 ? -13.354 -3.313 -12.169 1.00 83.19 184 GLN A CA 1
ATOM 1467 C C . GLN A 1 184 ? -12.651 -2.130 -12.852 1.00 83.19 184 GLN A C 1
ATOM 1469 O O . GLN A 1 184 ? -11.654 -2.341 -13.540 1.00 83.19 184 GLN A O 1
ATOM 1474 N N . ARG A 1 185 ? -13.142 -0.893 -12.670 1.00 87.38 185 ARG A N 1
ATOM 1475 C CA . ARG A 1 185 ? -12.486 0.325 -13.187 1.00 87.38 185 ARG A CA 1
ATOM 1476 C C . ARG A 1 185 ? -11.114 0.522 -12.555 1.00 87.38 185 ARG A C 1
ATOM 1478 O O . ARG A 1 185 ? -10.144 0.619 -13.296 1.00 87.38 185 ARG A O 1
ATOM 1485 N N . CYS A 1 186 ? -11.037 0.472 -11.228 1.00 84.81 186 CYS A N 1
ATOM 1486 C CA . CYS A 1 186 ? -9.790 0.526 -10.469 1.00 84.81 186 CYS A CA 1
ATOM 1487 C C . CYS A 1 186 ? -8.812 -0.564 -10.932 1.00 84.81 186 CYS A C 1
ATOM 1489 O O . CYS A 1 186 ? -7.676 -0.272 -11.295 1.00 84.81 186 CYS A O 1
ATOM 1491 N N . GLN A 1 187 ? -9.254 -1.827 -10.995 1.00 79.75 187 GLN A N 1
ATOM 1492 C CA . GLN A 1 187 ? -8.408 -2.933 -11.458 1.00 79.75 187 GLN A CA 1
ATOM 1493 C C . GLN A 1 187 ? -7.873 -2.675 -12.873 1.00 79.75 187 GLN A C 1
ATOM 1495 O O . GLN A 1 187 ? -6.670 -2.798 -13.109 1.00 79.75 187 GLN A O 1
ATOM 1500 N N . LYS A 1 188 ? -8.749 -2.266 -13.804 1.00 86.38 188 LYS A N 1
ATOM 1501 C CA . LYS A 1 188 ? -8.358 -1.874 -15.164 1.00 86.38 188 LYS A CA 1
ATOM 1502 C C . LYS A 1 188 ? -7.323 -0.743 -15.134 1.00 86.38 188 LYS A C 1
ATOM 1504 O O . LYS A 1 188 ? -6.319 -0.856 -15.832 1.00 86.38 188 LYS A O 1
ATOM 1509 N N . GLY A 1 189 ? -7.542 0.302 -14.336 1.00 86.94 189 GLY A N 1
ATOM 1510 C CA . GLY A 1 189 ? -6.644 1.449 -14.181 1.00 86.94 189 GLY A CA 1
ATOM 1511 C C . GLY A 1 189 ? -5.251 1.050 -13.693 1.00 86.94 189 GLY A C 1
ATOM 1512 O O . GLY A 1 189 ? -4.259 1.367 -14.350 1.00 86.94 189 GLY A O 1
ATOM 1513 N N . VAL A 1 190 ? -5.172 0.250 -12.625 1.00 83.75 190 VAL A N 1
ATOM 1514 C CA . VAL A 1 190 ? -3.905 -0.244 -12.060 1.00 83.75 190 VAL A CA 1
ATOM 1515 C C . VAL A 1 190 ? -3.127 -1.070 -13.082 1.00 83.75 190 VAL A C 1
ATOM 1517 O O . VAL A 1 190 ? -1.952 -0.795 -13.340 1.00 83.75 190 VAL A O 1
ATOM 1520 N N . PHE A 1 191 ? -3.764 -2.064 -13.712 1.00 82.69 191 PHE A N 1
ATOM 1521 C CA . PHE A 1 191 ? -3.075 -2.895 -14.703 1.00 82.69 191 PHE A CA 1
ATOM 1522 C C . PHE A 1 191 ? -2.642 -2.088 -15.925 1.00 82.69 191 PHE A C 1
ATOM 1524 O O . PHE A 1 191 ? -1.518 -2.250 -16.404 1.00 82.69 191 PHE A O 1
ATOM 1531 N N . ARG A 1 192 ? -3.510 -1.195 -16.413 1.00 88.38 192 ARG A N 1
ATOM 1532 C CA . ARG A 1 192 ? -3.193 -0.282 -17.510 1.00 88.38 192 ARG A CA 1
ATOM 1533 C C . ARG A 1 192 ? -1.967 0.557 -17.170 1.00 88.38 192 ARG A C 1
ATOM 1535 O O . ARG A 1 192 ? -1.052 0.621 -17.984 1.00 88.38 192 ARG A O 1
ATOM 1542 N N . TYR A 1 193 ? -1.916 1.158 -15.982 1.00 91.12 193 TYR A N 1
ATOM 1543 C CA . TYR A 1 193 ? -0.780 1.962 -15.543 1.00 91.12 193 TYR A CA 1
ATOM 1544 C C . TYR A 1 193 ? 0.520 1.157 -15.521 1.00 91.12 193 TYR A C 1
ATOM 1546 O O . TYR A 1 193 ? 1.503 1.594 -16.119 1.00 91.12 193 TYR A O 1
ATOM 1554 N N . ILE A 1 194 ? 0.522 -0.023 -14.892 1.00 85.06 194 ILE A N 1
ATOM 1555 C CA . ILE A 1 194 ? 1.715 -0.876 -14.784 1.00 85.06 194 ILE A CA 1
ATOM 1556 C C . ILE A 1 194 ? 2.228 -1.259 -16.178 1.00 85.06 194 ILE A C 1
ATOM 1558 O O . ILE A 1 194 ? 3.402 -1.043 -16.488 1.00 85.06 194 ILE A O 1
ATOM 1562 N N . LEU A 1 195 ? 1.351 -1.766 -17.053 1.00 86.62 195 LEU A N 1
ATOM 1563 C CA . LEU A 1 195 ? 1.728 -2.130 -18.423 1.00 86.62 195 LEU A CA 1
ATOM 1564 C C . LEU A 1 195 ? 2.226 -0.917 -19.217 1.00 86.62 195 LEU A C 1
ATOM 1566 O O . LEU A 1 195 ? 3.205 -1.024 -19.954 1.00 86.62 195 LEU A O 1
ATOM 1570 N N . ASN A 1 196 ? 1.598 0.244 -19.033 1.00 91.62 196 ASN A N 1
ATOM 1571 C CA . ASN A 1 196 ? 1.995 1.487 -19.678 1.00 91.62 196 ASN A CA 1
ATOM 1572 C C . ASN A 1 196 ? 3.382 1.967 -19.211 1.00 91.62 196 ASN A C 1
ATOM 1574 O O . ASN A 1 196 ? 4.175 2.410 -20.043 1.00 91.62 196 ASN A O 1
ATOM 1578 N N . GLN A 1 197 ? 3.714 1.841 -17.916 1.00 90.44 197 GLN A N 1
ATOM 1579 C CA . GLN A 1 197 ? 5.070 2.127 -17.429 1.00 90.44 197 GLN A CA 1
ATOM 1580 C C . GLN A 1 197 ? 6.087 1.185 -18.084 1.00 90.44 197 GLN A C 1
ATOM 1582 O O . GLN A 1 197 ? 7.121 1.653 -18.556 1.00 90.44 197 GLN A O 1
ATOM 1587 N N . HIS A 1 198 ? 5.800 -0.118 -18.164 1.00 86.19 198 HIS A N 1
ATOM 1588 C CA . HIS A 1 198 ? 6.704 -1.072 -18.814 1.00 86.19 198 HIS A CA 1
ATOM 1589 C C . HIS A 1 198 ? 6.897 -0.782 -20.306 1.00 86.19 198 HIS A C 1
ATOM 1591 O O . HIS A 1 198 ? 8.024 -0.830 -20.793 1.00 86.19 198 HIS A O 1
ATOM 1597 N N . GLN A 1 199 ? 5.818 -0.464 -21.025 1.00 88.38 199 GLN A N 1
ATOM 1598 C CA . GLN A 1 199 ? 5.865 -0.206 -22.463 1.00 88.38 199 GLN A CA 1
ATOM 1599 C C . GLN A 1 199 ? 6.609 1.090 -22.795 1.00 88.38 199 GLN A C 1
ATOM 1601 O O . GLN A 1 199 ? 7.442 1.109 -23.698 1.00 88.38 199 GLN A O 1
ATOM 1606 N N . ASN A 1 200 ? 6.286 2.176 -22.092 1.00 92.12 200 ASN A N 1
ATOM 1607 C CA . ASN A 1 200 ? 6.708 3.519 -22.487 1.00 92.12 200 ASN A CA 1
ATOM 1608 C C . ASN A 1 200 ? 7.879 4.056 -21.663 1.00 92.12 200 ASN A C 1
ATOM 1610 O O . ASN A 1 200 ? 8.508 5.033 -22.063 1.00 92.12 200 ASN A O 1
ATOM 1614 N N . LYS A 1 201 ? 8.195 3.434 -20.522 1.00 93.69 201 LYS A N 1
ATOM 1615 C CA . LYS A 1 201 ? 9.307 3.837 -19.652 1.00 93.69 201 LYS A CA 1
ATOM 1616 C C . LYS A 1 201 ? 10.159 2.641 -19.205 1.00 93.69 201 LYS A C 1
ATOM 1618 O O . LYS A 1 201 ? 10.400 2.478 -18.007 1.00 93.69 201 LYS A O 1
ATOM 1623 N N . PRO A 1 202 ? 10.693 1.826 -20.136 1.00 88.75 202 PRO A N 1
ATOM 1624 C CA . PRO A 1 202 ? 11.489 0.644 -19.791 1.00 88.75 202 PRO A CA 1
ATOM 1625 C C . PRO A 1 202 ? 12.719 0.973 -18.928 1.00 88.75 202 PRO A C 1
ATOM 1627 O O . PRO A 1 202 ? 13.121 0.166 -18.092 1.00 88.75 202 PRO A O 1
ATOM 1630 N N . ALA A 1 203 ? 13.272 2.186 -19.050 1.00 89.50 203 ALA A N 1
ATOM 1631 C CA . ALA A 1 203 ? 14.372 2.666 -18.214 1.00 89.50 203 ALA A CA 1
ATOM 1632 C C . ALA A 1 203 ? 14.044 2.688 -16.707 1.00 89.50 203 ALA A C 1
ATOM 1634 O O . ALA A 1 203 ? 14.968 2.601 -15.898 1.00 89.50 203 ALA A O 1
ATOM 1635 N N . LEU A 1 204 ? 12.762 2.763 -16.315 1.00 90.38 204 LEU A N 1
ATOM 1636 C CA . LEU A 1 204 ? 12.352 2.680 -14.908 1.00 90.38 204 LEU A CA 1
ATOM 1637 C C . LEU A 1 204 ? 12.586 1.296 -14.295 1.00 90.38 204 LEU A C 1
ATOM 1639 O O . LEU A 1 204 ? 12.782 1.173 -13.092 1.00 90.38 204 LEU A O 1
ATOM 1643 N N . PHE A 1 205 ? 12.589 0.259 -15.127 1.00 87.31 205 PHE A N 1
ATOM 1644 C CA . PHE A 1 205 ? 12.744 -1.133 -14.708 1.00 87.31 205 PHE A CA 1
ATOM 1645 C C . PHE A 1 205 ? 14.148 -1.669 -15.000 1.00 87.31 205 PHE A C 1
ATOM 1647 O O . PHE A 1 205 ? 14.427 -2.849 -14.795 1.00 87.31 205 PHE A O 1
ATOM 1654 N N . TYR A 1 206 ? 15.056 -0.815 -15.479 1.00 87.75 206 TYR A N 1
ATOM 1655 C CA . TYR A 1 206 ? 16.444 -1.199 -15.676 1.00 87.75 206 TYR A CA 1
ATOM 1656 C C . TYR A 1 206 ? 17.119 -1.420 -14.320 1.00 87.75 206 TYR A C 1
ATOM 1658 O O . TYR A 1 206 ? 17.134 -0.527 -13.474 1.00 87.75 206 TYR A O 1
ATOM 1666 N N . THR A 1 207 ? 17.718 -2.594 -14.118 1.00 86.12 207 THR A N 1
ATOM 1667 C CA . THR A 1 207 ? 18.294 -3.006 -12.826 1.00 86.12 207 THR A CA 1
ATOM 1668 C C . THR A 1 207 ? 19.353 -2.033 -12.308 1.00 86.12 207 THR A C 1
ATOM 1670 O O . THR A 1 207 ? 19.414 -1.787 -11.104 1.00 86.12 207 THR A O 1
ATOM 1673 N N . GLY A 1 208 ? 20.150 -1.432 -13.198 1.00 89.31 208 GLY A N 1
ATOM 1674 C CA . GLY A 1 208 ? 21.124 -0.402 -12.830 1.00 89.31 208 GLY A CA 1
ATOM 1675 C C . GLY A 1 208 ? 20.472 0.855 -12.248 1.00 89.31 208 GLY A C 1
ATOM 1676 O O . GLY A 1 208 ? 20.952 1.372 -11.244 1.00 89.31 208 GLY A O 1
ATOM 1677 N N . ASN A 1 209 ? 19.342 1.288 -12.812 1.00 90.81 209 ASN A N 1
ATOM 1678 C CA . ASN A 1 209 ? 18.598 2.452 -12.328 1.00 90.81 209 ASN A CA 1
ATOM 1679 C C . ASN A 1 209 ? 17.850 2.123 -11.034 1.00 90.81 209 ASN A C 1
ATOM 1681 O O . ASN A 1 209 ? 17.922 2.879 -10.072 1.00 90.81 209 ASN A O 1
ATOM 1685 N N . VAL A 1 210 ? 17.198 0.957 -10.981 1.00 89.38 210 VAL A N 1
ATOM 1686 C CA . VAL A 1 210 ? 16.467 0.473 -9.799 1.00 89.38 210 VAL A CA 1
ATOM 1687 C C . VAL A 1 210 ? 17.362 0.443 -8.560 1.00 89.38 210 VAL A C 1
ATOM 1689 O O . VAL A 1 210 ? 16.950 0.879 -7.489 1.00 89.38 210 VAL A O 1
ATOM 1692 N N . ARG A 1 211 ? 18.613 -0.016 -8.692 1.00 88.88 211 ARG A N 1
ATOM 1693 C CA . ARG A 1 211 ? 19.579 -0.030 -7.577 1.00 88.88 211 ARG A CA 1
ATOM 1694 C C . ARG A 1 211 ? 19.886 1.368 -7.036 1.00 88.88 211 ARG A C 1
ATOM 1696 O O . ARG A 1 211 ? 20.181 1.505 -5.850 1.00 88.88 211 ARG A O 1
ATOM 1703 N N . GLN A 1 212 ? 19.809 2.389 -7.884 1.00 93.19 212 GLN A N 1
ATOM 1704 C CA . GLN A 1 212 ? 20.075 3.780 -7.517 1.00 93.19 212 GLN A CA 1
ATOM 1705 C C . GLN A 1 212 ? 18.850 4.495 -6.944 1.00 93.19 212 GLN A C 1
ATOM 1707 O O . GLN A 1 212 ? 19.003 5.554 -6.346 1.00 93.19 212 GLN A O 1
ATOM 1712 N N . TYR A 1 213 ? 17.650 3.930 -7.089 1.00 94.00 213 TYR A N 1
ATOM 1713 C CA . TYR A 1 213 ? 16.442 4.541 -6.548 1.00 94.00 213 TYR A CA 1
ATOM 1714 C C . TYR A 1 213 ? 16.498 4.626 -5.032 1.00 94.00 213 TYR A C 1
ATOM 1716 O O . TYR A 1 213 ? 16.885 3.682 -4.346 1.00 94.00 213 TYR A O 1
ATOM 1724 N N . SER A 1 214 ? 16.130 5.787 -4.514 1.00 92.88 214 SER A N 1
ATOM 1725 C CA . SER A 1 214 ? 15.784 5.971 -3.115 1.00 92.88 214 SER A CA 1
ATOM 1726 C C . SER A 1 214 ? 14.434 5.318 -2.817 1.00 92.88 214 SER A C 1
ATOM 1728 O O . SER A 1 214 ? 13.702 4.906 -3.714 1.00 92.88 214 SER A O 1
ATOM 1730 N N . GLU A 1 215 ? 14.076 5.240 -1.543 1.00 90.44 215 GLU A N 1
ATOM 1731 C CA . GLU A 1 215 ? 12.730 4.834 -1.143 1.00 90.44 215 GLU A CA 1
ATOM 1732 C C . GLU A 1 215 ? 11.643 5.746 -1.740 1.00 90.44 215 GLU A C 1
ATOM 1734 O O . GLU A 1 215 ? 10.617 5.274 -2.228 1.00 90.44 215 GLU A O 1
ATOM 1739 N N . GLU A 1 216 ? 11.911 7.052 -1.778 1.00 90.44 216 GLU A N 1
ATOM 1740 C CA . GLU A 1 216 ? 10.998 8.058 -2.317 1.00 90.44 216 GLU A CA 1
ATOM 1741 C C . GLU A 1 216 ? 10.785 7.904 -3.823 1.00 90.44 216 GLU A C 1
ATOM 1743 O O . GLU A 1 216 ? 9.671 8.036 -4.329 1.00 90.44 216 GLU A O 1
ATOM 1748 N N . ASP A 1 217 ? 11.841 7.532 -4.550 1.00 93.94 217 ASP A N 1
ATOM 1749 C CA . ASP A 1 217 ? 11.718 7.189 -5.961 1.00 93.94 217 ASP A CA 1
ATOM 1750 C C . ASP A 1 217 ? 10.725 6.046 -6.165 1.00 93.94 217 ASP A C 1
ATOM 1752 O O . ASP A 1 217 ? 9.935 6.097 -7.105 1.00 93.94 217 ASP A O 1
ATOM 1756 N N . PHE A 1 218 ? 10.729 5.031 -5.297 1.00 92.56 218 PHE A N 1
ATOM 1757 C CA . PHE A 1 218 ? 9.773 3.940 -5.419 1.00 92.56 218 PHE A CA 1
ATOM 1758 C C . PHE A 1 218 ? 8.337 4.386 -5.126 1.00 92.56 218 PHE A C 1
ATOM 1760 O O . PHE A 1 218 ? 7.424 4.045 -5.889 1.00 92.56 218 PHE A O 1
ATOM 1767 N N . LYS A 1 219 ? 8.145 5.170 -4.057 1.00 92.75 219 LYS A N 1
ATOM 1768 C CA . LYS A 1 219 ? 6.848 5.759 -3.695 1.00 92.75 219 LYS A CA 1
ATOM 1769 C C . LYS A 1 219 ? 6.273 6.537 -4.874 1.00 92.75 219 LYS A C 1
ATOM 1771 O O . LYS A 1 219 ? 5.189 6.213 -5.351 1.00 92.75 219 LYS A O 1
ATOM 1776 N N . ILE A 1 220 ? 7.026 7.492 -5.416 1.00 92.75 220 ILE A N 1
ATOM 1777 C CA . ILE A 1 220 ? 6.544 8.378 -6.479 1.00 92.75 220 ILE A CA 1
ATOM 1778 C C . ILE A 1 220 ? 6.400 7.637 -7.811 1.00 92.75 220 ILE A C 1
ATOM 1780 O O . ILE A 1 220 ? 5.371 7.774 -8.472 1.00 92.75 220 ILE A O 1
ATOM 1784 N N . LYS A 1 221 ? 7.404 6.856 -8.231 1.00 94.00 221 LYS A N 1
ATOM 1785 C CA . LYS A 1 221 ? 7.457 6.311 -9.601 1.00 94.00 221 LYS A CA 1
ATOM 1786 C C . LYS A 1 221 ? 6.566 5.097 -9.822 1.00 94.00 221 LYS A C 1
ATOM 1788 O O . LYS A 1 221 ? 6.224 4.844 -10.975 1.00 94.00 221 LYS A O 1
ATOM 1793 N N . PHE A 1 222 ? 6.230 4.346 -8.772 1.00 92.50 222 PHE A N 1
ATOM 1794 C CA . PHE A 1 222 ? 5.499 3.084 -8.920 1.00 92.50 222 PHE A CA 1
ATOM 1795 C C . PHE A 1 222 ? 4.222 3.039 -8.099 1.00 92.50 222 PHE A C 1
ATOM 1797 O O . PHE A 1 222 ? 3.178 2.670 -8.628 1.00 92.50 222 PHE A O 1
ATOM 1804 N N . TRP A 1 223 ? 4.287 3.409 -6.822 1.00 94.62 223 TRP A N 1
ATOM 1805 C CA . TRP A 1 223 ? 3.182 3.130 -5.910 1.00 94.62 223 TRP A CA 1
ATOM 1806 C C . TRP A 1 223 ? 2.153 4.244 -5.847 1.00 94.62 223 TRP A C 1
ATOM 1808 O O . TRP A 1 223 ? 0.970 3.929 -5.835 1.00 94.62 223 TRP A O 1
ATOM 1818 N N . SER A 1 224 ? 2.561 5.513 -5.884 1.00 94.50 224 SER A N 1
ATOM 1819 C CA . SER A 1 224 ? 1.667 6.667 -5.727 1.00 94.50 224 SER A CA 1
ATOM 1820 C C . SER A 1 224 ? 0.414 6.540 -6.590 1.00 94.50 224 SER A C 1
ATOM 1822 O O . SER A 1 224 ? -0.688 6.438 -6.067 1.00 94.50 224 SER A O 1
ATOM 1824 N N . HIS A 1 225 ? 0.590 6.388 -7.900 1.00 93.88 225 HIS A N 1
ATOM 1825 C CA . HIS A 1 225 ? -0.513 6.240 -8.839 1.00 93.88 225 HIS A CA 1
ATOM 1826 C C . HIS A 1 225 ? -1.342 4.970 -8.614 1.00 93.88 225 HIS A C 1
ATOM 1828 O O . HIS A 1 225 ? -2.554 5.011 -8.776 1.00 93.88 225 HIS A O 1
ATOM 1834 N N . ILE A 1 226 ? -0.719 3.846 -8.237 1.00 92.75 226 ILE A N 1
ATOM 1835 C CA . ILE A 1 226 ? -1.459 2.612 -7.933 1.00 92.75 226 ILE A CA 1
ATOM 1836 C C . ILE A 1 226 ? -2.388 2.848 -6.742 1.00 92.75 226 ILE A C 1
ATOM 1838 O O . ILE A 1 226 ? -3.554 2.479 -6.805 1.00 92.75 226 ILE A O 1
ATOM 1842 N N . PHE A 1 227 ? -1.893 3.473 -5.673 1.00 94.06 227 PHE A N 1
ATOM 1843 C CA . PHE A 1 227 ? -2.713 3.791 -4.508 1.00 94.06 227 PHE A CA 1
ATOM 1844 C C . PHE A 1 227 ? -3.809 4.803 -4.850 1.00 94.06 227 PHE A C 1
ATOM 1846 O O . PHE A 1 227 ? -4.960 4.561 -4.502 1.00 94.06 227 PHE A O 1
ATOM 1853 N N . GLU A 1 228 ? -3.492 5.882 -5.568 1.00 93.69 228 GLU A N 1
ATOM 1854 C CA . GLU A 1 228 ? -4.497 6.866 -5.999 1.00 93.69 228 GLU A CA 1
ATOM 1855 C C . GLU A 1 228 ? -5.593 6.217 -6.857 1.00 93.69 228 GLU A C 1
ATOM 1857 O O . GLU A 1 228 ? -6.771 6.480 -6.657 1.00 93.69 228 GLU A O 1
ATOM 1862 N N . GLU A 1 229 ? -5.242 5.307 -7.768 1.00 91.81 229 GLU A N 1
ATOM 1863 C CA . GLU A 1 229 ? -6.232 4.598 -8.586 1.00 91.81 229 GLU A CA 1
ATOM 1864 C C . GLU A 1 229 ? -7.075 3.617 -7.756 1.00 91.81 229 GLU A C 1
ATOM 1866 O O . GLU A 1 229 ? -8.271 3.462 -8.003 1.00 91.81 229 GLU A O 1
ATOM 1871 N N . VAL A 1 230 ? -6.473 2.958 -6.758 1.00 89.31 230 VAL A N 1
ATOM 1872 C CA . VAL A 1 230 ? -7.183 2.018 -5.877 1.00 89.31 230 VAL A CA 1
ATOM 1873 C C . VAL A 1 230 ? -8.158 2.729 -4.949 1.00 89.31 230 VAL A C 1
ATOM 1875 O O . VAL A 1 230 ? -9.269 2.242 -4.750 1.00 89.31 230 VAL A O 1
ATOM 1878 N N . PHE A 1 231 ? -7.755 3.863 -4.383 1.00 90.75 231 PHE A N 1
ATOM 1879 C CA . PHE A 1 231 ? -8.503 4.542 -3.327 1.00 90.75 231 PHE A CA 1
ATOM 1880 C C . PHE A 1 231 ? -9.276 5.780 -3.808 1.00 90.75 231 PHE A C 1
ATOM 1882 O O . PHE A 1 231 ? -10.170 6.242 -3.105 1.00 90.75 231 PHE A O 1
ATOM 1889 N N . GLY A 1 232 ? -9.000 6.290 -5.010 1.00 88.31 232 GLY A N 1
ATOM 1890 C CA . GLY A 1 232 ? -9.552 7.552 -5.517 1.00 88.31 232 GLY A CA 1
ATOM 1891 C C . GLY A 1 232 ? -11.032 7.526 -5.909 1.00 88.31 232 GLY A C 1
ATOM 1892 O O . GLY A 1 232 ? -11.608 8.576 -6.183 1.00 88.31 232 GLY A O 1
ATOM 1893 N N . TYR A 1 233 ? -11.668 6.352 -5.938 1.00 82.31 233 TYR A N 1
ATOM 1894 C CA . TYR A 1 233 ? -13.109 6.229 -6.207 1.00 82.31 233 TYR A CA 1
ATOM 1895 C C . TYR A 1 233 ? -13.975 6.319 -4.944 1.00 82.31 233 TYR A C 1
ATOM 1897 O O . TYR A 1 233 ? -15.201 6.384 -5.057 1.00 82.31 233 TYR A O 1
ATOM 1905 N N . ASP A 1 234 ? -13.354 6.329 -3.767 1.00 84.38 234 ASP A N 1
ATOM 1906 C CA . ASP A 1 234 ? -14.029 6.365 -2.476 1.00 84.38 234 ASP A CA 1
ATOM 1907 C C . ASP A 1 234 ? -13.775 7.703 -1.764 1.00 84.38 234 ASP A C 1
ATOM 1909 O O . ASP A 1 234 ? -12.941 8.508 -2.172 1.00 84.38 234 ASP A O 1
ATOM 1913 N N . GLN A 1 235 ? -14.476 7.957 -0.655 1.00 88.75 235 GLN A N 1
ATOM 1914 C CA . GLN A 1 235 ? -14.209 9.107 0.228 1.00 88.75 235 GLN A CA 1
ATOM 1915 C C . GLN A 1 235 ? -12.964 8.858 1.099 1.00 88.75 235 GLN A C 1
ATOM 1917 O O . GLN A 1 235 ? -12.995 9.035 2.323 1.00 88.75 235 GLN A O 1
ATOM 1922 N N . ILE A 1 236 ? -11.900 8.367 0.464 1.00 90.38 236 ILE A N 1
ATOM 1923 C CA . ILE A 1 236 ? -10.640 7.972 1.073 1.00 90.38 236 ILE A CA 1
ATOM 1924 C C . ILE A 1 236 ? -9.582 9.002 0.696 1.00 90.38 236 ILE A C 1
ATOM 1926 O O . ILE A 1 236 ? -9.357 9.293 -0.473 1.00 90.38 236 ILE A O 1
ATOM 1930 N N . ASP A 1 237 ? -8.904 9.511 1.715 1.00 90.62 237 ASP A N 1
ATOM 1931 C CA . ASP A 1 237 ? -7.805 10.449 1.573 1.00 90.62 237 ASP A CA 1
ATOM 1932 C C . ASP A 1 237 ? -6.483 9.725 1.838 1.00 90.62 237 ASP A C 1
ATOM 1934 O O . ASP A 1 237 ? -6.250 9.204 2.940 1.00 90.62 237 ASP A O 1
ATOM 1938 N N . LEU A 1 238 ? -5.590 9.749 0.851 1.00 91.81 238 LEU A N 1
ATOM 1939 C CA . LEU A 1 238 ? -4.212 9.290 0.989 1.00 91.81 238 LEU A CA 1
ATOM 1940 C C . LEU A 1 238 ? -3.343 10.422 1.538 1.00 91.81 238 LEU A C 1
ATOM 1942 O O . LEU A 1 238 ? -3.256 11.507 0.963 1.00 91.81 238 LEU A O 1
ATOM 1946 N N . LYS A 1 239 ? -2.693 10.182 2.677 1.00 89.19 239 LYS A N 1
ATOM 1947 C CA . LYS A 1 239 ? -1.745 11.119 3.288 1.00 89.19 239 LYS A CA 1
ATOM 1948 C C . LYS A 1 239 ? -0.346 10.521 3.209 1.00 89.19 239 LYS A C 1
ATOM 1950 O O . LYS A 1 239 ? 0.072 9.772 4.094 1.00 89.19 239 LYS A O 1
ATOM 1955 N N . TRP A 1 240 ? 0.346 10.833 2.117 1.00 86.12 240 TRP A N 1
ATOM 1956 C CA . TRP A 1 240 ? 1.783 10.601 1.976 1.00 86.12 240 TRP A CA 1
ATOM 1957 C C . TRP A 1 240 ? 2.545 11.487 2.959 1.00 86.12 240 TRP A C 1
ATOM 1959 O O . TRP A 1 240 ? 2.075 12.567 3.328 1.00 86.12 240 TRP A O 1
ATOM 1969 N N . ALA A 1 241 ? 3.691 11.013 3.430 1.00 74.88 241 ALA A N 1
ATOM 1970 C CA . ALA A 1 241 ? 4.343 11.638 4.562 1.00 74.88 241 ALA A CA 1
ATOM 1971 C C . ALA A 1 241 ? 4.864 13.068 4.300 1.00 74.88 241 ALA A C 1
ATOM 1973 O O . ALA A 1 241 ? 5.884 13.243 3.646 1.00 74.88 241 ALA A O 1
ATOM 1974 N N . ASP A 1 242 ? 4.150 14.061 4.858 1.00 53.50 242 ASP A N 1
ATOM 1975 C CA . ASP A 1 242 ? 4.702 15.215 5.597 1.00 53.50 242 ASP A CA 1
ATOM 1976 C C . ASP A 1 242 ? 3.633 15.847 6.520 1.00 53.50 242 ASP A C 1
ATOM 1978 O O . ASP A 1 242 ? 3.289 17.025 6.443 1.00 53.50 242 ASP A O 1
ATOM 1982 N N . THR A 1 243 ? 3.002 15.040 7.376 1.00 47.62 243 THR A N 1
ATOM 1983 C CA . THR A 1 243 ? 1.976 15.540 8.310 1.00 47.62 243 THR A CA 1
ATOM 1984 C C . THR A 1 243 ? 2.305 15.128 9.736 1.00 47.62 243 THR A C 1
ATOM 1986 O O . THR A 1 243 ? 1.943 14.046 10.208 1.00 47.62 243 THR A O 1
ATOM 1989 N N . ILE A 1 244 ? 2.990 16.024 10.447 1.00 43.38 244 ILE A N 1
ATOM 1990 C CA . ILE A 1 244 ? 2.916 16.060 11.905 1.00 43.38 244 ILE A CA 1
ATOM 1991 C C . ILE A 1 244 ? 1.465 16.415 12.225 1.00 43.38 244 ILE A C 1
ATOM 1993 O O . ILE A 1 244 ? 0.973 17.480 11.859 1.00 43.38 244 ILE A O 1
ATOM 1997 N 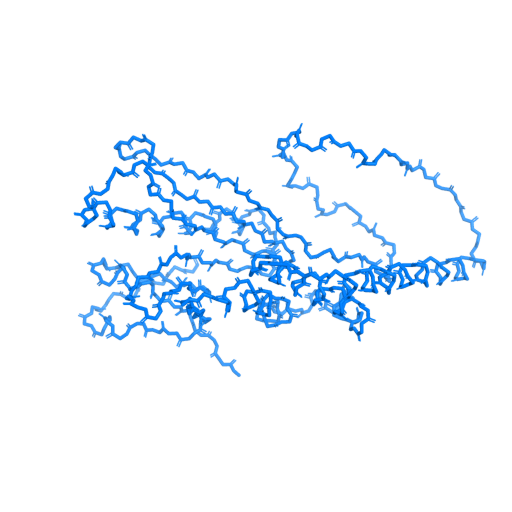N . THR A 1 245 ? 0.740 15.502 12.858 1.00 41.00 245 THR A N 1
ATOM 1998 C CA . THR A 1 245 ? -0.587 15.816 13.383 1.00 41.00 245 THR A CA 1
ATOM 1999 C C . THR A 1 245 ? -0.428 16.904 14.435 1.00 41.00 245 THR A C 1
ATOM 2001 O O . THR A 1 245 ? 0.266 16.686 15.427 1.00 41.00 245 THR A O 1
ATOM 2004 N N . ASN A 1 246 ? -1.087 18.051 14.246 1.00 38.75 246 ASN A N 1
ATOM 2005 C CA . ASN A 1 246 ? -1.062 19.216 15.148 1.00 38.75 246 ASN A CA 1
ATOM 2006 C C . ASN A 1 246 ? -1.496 18.923 16.606 1.00 38.75 246 ASN A C 1
ATOM 2008 O O . ASN A 1 246 ? -1.580 19.833 17.421 1.00 38.75 246 ASN A O 1
ATOM 2012 N N . SER A 1 247 ? -1.773 17.669 16.962 1.00 42.94 247 SER A N 1
ATOM 2013 C CA . SER A 1 247 ? -2.181 17.232 18.295 1.00 42.94 247 SER A CA 1
ATOM 2014 C C . SER A 1 247 ? -1.027 16.973 19.278 1.00 42.94 247 SER A C 1
ATOM 2016 O O . SER A 1 247 ? -1.310 16.637 20.423 1.00 42.94 247 SER A O 1
ATOM 2018 N N . SER A 1 248 ? 0.252 17.090 18.889 1.00 39.75 248 SER A N 1
ATOM 2019 C CA . SER A 1 248 ? 1.389 16.690 19.747 1.00 39.75 248 SER A CA 1
ATOM 2020 C C . SER A 1 248 ? 2.290 17.824 20.262 1.00 39.75 248 SER A C 1
ATOM 2022 O O . SER A 1 248 ? 3.397 17.548 20.715 1.00 39.75 248 SER A O 1
ATOM 2024 N N . SER A 1 249 ? 1.862 19.091 20.239 1.00 42.09 249 SER A N 1
ATOM 2025 C CA . SER A 1 249 ? 2.703 20.223 20.679 1.00 42.09 249 SER A CA 1
ATOM 2026 C C . SER A 1 249 ? 2.948 20.318 22.196 1.00 42.09 249 SER A C 1
ATOM 2028 O O . SER A 1 249 ? 3.693 21.194 22.617 1.00 42.09 249 SER A O 1
ATOM 2030 N N . ASN A 1 250 ? 2.354 19.446 23.024 1.00 47.59 250 ASN A N 1
ATOM 2031 C CA . ASN A 1 250 ? 2.370 19.605 24.488 1.00 47.59 250 ASN A CA 1
ATOM 2032 C C . ASN A 1 250 ? 3.134 18.519 25.270 1.00 47.59 250 ASN A C 1
ATOM 2034 O O . ASN A 1 250 ? 3.149 18.574 26.498 1.00 47.59 250 ASN A O 1
ATOM 2038 N N . THR A 1 251 ? 3.783 17.545 24.622 1.00 44.19 251 THR A N 1
ATOM 2039 C CA . THR A 1 251 ? 4.570 16.523 25.336 1.00 44.19 251 THR A CA 1
ATOM 2040 C C . THR A 1 251 ? 6.016 16.481 24.833 1.00 44.19 251 THR A C 1
ATOM 2042 O O . THR A 1 251 ? 6.300 16.098 23.703 1.00 44.19 251 THR A O 1
ATOM 2045 N N . ASN A 1 252 ? 6.951 16.871 25.707 1.00 44.44 252 ASN A N 1
ATOM 2046 C CA . ASN A 1 252 ? 8.409 16.939 25.488 1.00 44.44 252 ASN A CA 1
ATOM 2047 C C . ASN A 1 252 ? 9.100 15.563 25.320 1.00 44.44 252 ASN A C 1
ATOM 2049 O O . ASN A 1 252 ? 10.263 15.398 25.680 1.00 44.44 252 ASN A O 1
ATOM 2053 N N . VAL A 1 253 ? 8.411 14.549 24.791 1.00 42.53 253 VAL A N 1
ATOM 2054 C CA . VAL A 1 253 ? 8.967 13.202 24.603 1.00 42.53 253 VAL A CA 1
ATOM 2055 C C . VAL A 1 253 ? 8.900 12.833 23.124 1.00 42.53 253 VAL A C 1
ATOM 2057 O O . VAL A 1 253 ? 7.902 12.306 22.638 1.00 42.53 253 VAL A O 1
ATOM 2060 N N . GLN A 1 254 ? 9.985 13.110 22.399 1.00 40.19 254 GLN A N 1
ATOM 2061 C CA . GLN A 1 254 ? 10.221 12.534 21.077 1.00 40.19 254 GLN A CA 1
ATOM 2062 C C . GLN A 1 254 ? 10.839 11.146 21.249 1.00 40.19 254 GLN A C 1
ATOM 2064 O O . GLN A 1 254 ? 12.042 11.005 21.453 1.00 40.19 254 GLN A O 1
ATOM 2069 N N . ALA A 1 255 ? 10.019 10.102 21.152 1.00 32.44 255 ALA A N 1
ATOM 2070 C CA . ALA A 1 255 ? 10.531 8.761 20.910 1.00 32.44 255 ALA A CA 1
ATOM 2071 C C . ALA A 1 255 ? 10.878 8.649 19.418 1.00 32.44 255 ALA A C 1
ATOM 2073 O O . ALA A 1 255 ? 10.006 8.447 18.575 1.00 32.44 255 ALA A O 1
ATOM 2074 N N . LYS A 1 256 ? 12.157 8.825 19.082 1.00 33.47 256 LYS A N 1
ATOM 2075 C CA . LYS A 1 256 ? 12.681 8.498 17.756 1.00 33.47 256 LYS A CA 1
ATOM 2076 C C . LYS A 1 256 ? 12.946 6.990 17.734 1.00 33.47 256 LYS A C 1
ATOM 2078 O O . LYS A 1 256 ? 13.877 6.526 18.382 1.00 33.47 256 LYS A O 1
ATOM 2083 N N . MET A 1 257 ? 12.081 6.222 17.073 1.00 30.45 257 MET A N 1
ATOM 2084 C CA . MET A 1 257 ? 12.424 4.855 16.674 1.00 30.45 257 MET A CA 1
ATOM 2085 C C . MET A 1 257 ? 13.205 4.962 15.365 1.00 30.45 257 MET A C 1
ATOM 2087 O O . MET A 1 257 ? 12.603 5.241 14.327 1.00 30.45 257 MET A O 1
ATOM 2091 N N . ASP A 1 258 ? 14.529 4.842 15.475 1.00 31.17 258 ASP A N 1
ATOM 2092 C CA . ASP A 1 258 ? 15.445 4.603 14.354 1.00 31.17 258 ASP A CA 1
ATOM 2093 C C . ASP A 1 258 ? 15.445 3.110 13.987 1.00 31.17 258 ASP A C 1
ATOM 2095 O O . ASP A 1 258 ? 15.436 2.275 14.924 1.00 31.17 258 ASP A O 1
#

Secondary structure (DSSP, 8-state):
----PBPPGGGTTTT----BSEEEEETTEEEEEEEEEEESS--HHHHHHHHHHHHHHHHHHHHHHHHH--S-TTT--EEEEEEETTEEEEEEEEEEETTEEEEEEEEEEE-----SSS---GGG-TT-----S---------------TTTHHHHHHHHHHHHHHHHHHHHHHHHH----SHHHHHHHHHHHHHHHHHHH-GGGG-HHHHHH--HHHHIIIIIHHHHHHHHTTTTEEEEES----TT-TT--------

Foldseek 3Di:
DDFDFEAQPLCLPPLDGDGAQKFKAFPVDSHTQETEHFALADDVVVQVVVVVSRQVVQVSSLVSCVVVDPDDQQVDWRWYWYYHNQKIWIWTWGDPDVVDIDIGTDDMGGLDLPQLDDDDPPVPPPPPPDDDPPPDDDDDDDDDDDDDPPCVVVVSVVVSVVVLVVLVVVLVVLVPDDDPDLQNQLVSQLSNVSSCCCNPPVVLSHPVVSVVDDRVCSCPVRPVSNVCSNDVVDSMDMDGGDDYDPSNPPDPDDPDDD

Sequence (258 aa):
MQMGGTVPNSLSSSNIQAKMDLRITTSTAPIDFAMTEFAKECTASKYYLDKLKLVLLSKLHLNSWVKHLKSDPKTIRIPLIQIMGFDCHVLHLVLIKPRQYMVVKVSAILVTVTPMYGPSDHSKFSHCENLPNDITTEFGQLRPTTDNNKDYVRREFSEIIKKIDWIKAKLNHIEKINPTSNIQRCQKGVFRYILNQHQNKPALFYTGNVRQYSEEDFKIKFWSHIFEEVFGYDQIDLKWADTITNSSSNTNVQAKMD